Protein AF-A0AAW2CX59-F1 (afdb_monomer)

Foldseek 3Di:
DDDDDDPPDDPVVVVVVVVVVLLQVQKAKQDEQQPPAQQAPGQHFPDRPDSGAPFDDDPPRRRPTPNVQADPPVRAGPLVVLPVRGDPVRSVRNNPRDYDPDRDDMDIFRSQDPVSDDDPVSSVVVVVVVVVVVDPDCPPPVVVVVQLCCLVVDPDDPVSSVVSVCLVVQNDPQLVVCVVVVNDVDQADPVPSPDGGGSCVVVVVVVVVVVVPPD

Secondary structure (DSSP, 8-state):
---PPPTT--HHHHHHHHHHHHHHHH-EEEPSS-TT-BTTTS--SS-SS--S--SPPPTT-TT-BGGGGB-TTT-SB-HHHHHHHS-HHHHHHHHTSPPPSS-PPPEEE-TTSTT----HHHHHHHHHHHHHHH--S---HHHHHHHHHHHHHSSS-HHHHHHHHHHHTT-S--HHHHHHTTS-S--B-TTTSSSB--HHHHTTHHHHHHTSS--

pLDDT: mean 84.29, std 12.43, range [36.97, 96.19]

InterPro domains:
  IPR026960 Reverse transcriptase zinc-binding domain [PF13966] (118-203)

Organism: NCBI:txid425828

Solvent-accessible surface area (backbone atoms only — not comparable to full-atom values): 12915 Å² total; per-residue (Å²): 142,86,79,81,91,57,95,83,53,52,74,66,53,53,50,51,52,51,52,49,54,51,45,67,72,59,41,31,41,44,71,36,50,20,76,89,39,41,52,62,84,35,37,50,49,93,45,90,90,57,25,41,57,79,53,76,82,57,90,89,52,85,82,39,31,43,29,79,49,37,39,86,87,79,62,40,72,39,61,69,60,40,58,72,62,32,49,73,73,55,29,52,46,57,71,67,56,76,63,54,97,55,92,37,78,60,41,80,26,25,80,88,38,96,84,31,58,84,47,71,71,55,53,51,53,51,52,53,51,55,51,54,75,70,43,91,64,87,74,55,67,65,60,55,52,50,52,52,49,54,46,71,68,45,99,62,60,69,70,55,38,52,48,52,52,29,48,78,65,65,66,52,93,29,42,39,52,33,28,77,69,69,76,39,90,67,26,60,24,88,87,73,71,77,49,64,20,38,66,50,51,74,69,48,48,56,62,56,60,69,62,67,79,74,128

Sequence (215 aa):
MEVAQSSRGSYAWQSLLKGRDVLKRGTRWRIGCGENVSVWNDAWLPSQDKPTVQSPMVKGFQEAKVSDLINPDSHKWESDLIKGLFTPQEAELILSIPLSQWRTKDKLIWPFVSSGNYIVKSGYNFLIKENSAQATSSTNPGINQAIWRNIWDATVPNKVRNFLWRVCKNAIPTKSNLVQRKILIEGTCDHCQASPETALHALGVSKIISGVGGR

Structure (mmCIF, N/CA/C/O backbone):
data_AF-A0AAW2CX59-F1
#
_entry.id   AF-A0AAW2CX59-F1
#
loop_
_atom_site.group_PDB
_atom_site.id
_atom_site.type_symbol
_atom_site.label_atom_id
_atom_site.label_alt_id
_atom_site.label_comp_id
_atom_site.label_asym_id
_atom_site.label_entity_id
_atom_site.label_seq_id
_atom_site.pdbx_PDB_ins_code
_atom_site.Cartn_x
_atom_site.Cartn_y
_atom_site.Cartn_z
_atom_site.occupancy
_atom_site.B_iso_or_equiv
_atom_site.auth_seq_id
_atom_site.auth_comp_id
_atom_site.auth_asym_id
_atom_site.auth_atom_id
_atom_site.pdbx_PDB_model_num
ATOM 1 N N . MET A 1 1 ? 3.805 -14.857 7.216 1.00 48.47 1 MET A N 1
ATOM 2 C CA . MET A 1 1 ? 4.432 -15.064 5.884 1.00 48.47 1 MET A CA 1
ATOM 3 C C . MET A 1 1 ? 5.885 -14.609 5.948 1.00 48.47 1 MET A C 1
ATOM 5 O O . MET A 1 1 ? 6.192 -13.460 5.621 1.00 48.47 1 MET A O 1
ATOM 9 N N . GLU A 1 2 ? 6.775 -15.494 6.383 1.00 47.72 2 GLU A N 1
ATOM 10 C CA . GLU A 1 2 ? 8.205 -15.206 6.488 1.00 47.72 2 GLU A CA 1
ATOM 11 C C . GLU A 1 2 ? 8.972 -16.352 5.842 1.00 47.72 2 GLU A C 1
ATOM 13 O O . GLU A 1 2 ? 9.027 -17.457 6.361 1.00 47.72 2 GLU A O 1
ATOM 18 N N . VAL A 1 3 ? 9.491 -16.098 4.642 1.00 56.31 3 VAL A N 1
ATOM 19 C CA . VAL A 1 3 ? 10.472 -16.973 4.000 1.00 56.31 3 VAL A CA 1
ATOM 20 C C . VAL A 1 3 ? 11.664 -16.093 3.665 1.00 56.31 3 VAL A C 1
ATOM 22 O O . VAL A 1 3 ? 11.491 -15.039 3.034 1.00 56.31 3 VAL A O 1
ATOM 25 N N . ALA A 1 4 ? 12.835 -16.509 4.146 1.00 61.31 4 ALA A N 1
ATOM 26 C CA . ALA A 1 4 ? 14.089 -15.786 4.009 1.00 61.31 4 ALA A CA 1
ATOM 27 C C . ALA A 1 4 ? 14.503 -15.657 2.534 1.00 61.31 4 ALA A C 1
ATOM 29 O O . ALA A 1 4 ? 14.269 -16.551 1.716 1.00 61.31 4 ALA A O 1
ATOM 30 N N . GLN A 1 5 ? 15.115 -14.523 2.187 1.00 60.50 5 GLN A N 1
ATOM 31 C CA . GLN A 1 5 ? 15.696 -14.321 0.863 1.00 60.50 5 GLN A CA 1
ATOM 32 C C . GLN A 1 5 ? 16.881 -15.280 0.679 1.00 60.50 5 GLN A C 1
ATOM 34 O O . GLN A 1 5 ? 17.832 -15.265 1.453 1.00 60.50 5 GLN A O 1
ATOM 39 N N . SER A 1 6 ? 16.826 -16.111 -0.361 1.00 61.31 6 SER A N 1
ATOM 40 C CA . SER A 1 6 ? 17.941 -16.955 -0.797 1.00 61.31 6 SER A CA 1
ATOM 41 C C . SER A 1 6 ? 18.601 -16.305 -2.010 1.00 61.31 6 SER A C 1
ATOM 43 O O . SER A 1 6 ? 17.955 -16.135 -3.047 1.00 61.31 6 SER A O 1
ATOM 45 N N . SER A 1 7 ? 19.890 -15.967 -1.905 1.00 63.47 7 SER A N 1
ATOM 46 C CA . SER A 1 7 ? 20.678 -15.408 -3.017 1.00 63.47 7 SER A CA 1
ATOM 47 C C . SER A 1 7 ? 20.862 -16.391 -4.183 1.00 63.47 7 SER A C 1
ATOM 49 O O . SER A 1 7 ? 21.189 -15.979 -5.291 1.00 63.47 7 SER A O 1
ATOM 51 N N . ARG A 1 8 ? 20.596 -17.685 -3.951 1.00 74.25 8 ARG A N 1
ATOM 52 C CA . ARG A 1 8 ? 20.641 -18.774 -4.942 1.00 74.25 8 ARG A CA 1
ATOM 53 C C . ARG A 1 8 ? 19.258 -19.174 -5.477 1.00 74.25 8 ARG A C 1
ATOM 55 O O . ARG A 1 8 ? 19.138 -20.184 -6.164 1.00 74.25 8 ARG A O 1
ATOM 62 N N . GLY A 1 9 ? 18.203 -18.425 -5.151 1.00 75.88 9 GLY A N 1
ATOM 63 C CA . GLY A 1 9 ? 16.851 -18.703 -5.643 1.00 75.88 9 GLY A CA 1
ATOM 64 C C . GLY A 1 9 ? 16.708 -18.460 -7.149 1.00 75.88 9 GLY A C 1
ATOM 65 O O . GLY A 1 9 ? 17.353 -17.570 -7.701 1.00 75.88 9 GLY A O 1
ATOM 66 N N . SER A 1 10 ? 15.827 -19.222 -7.807 1.00 85.31 10 SER A N 1
ATOM 67 C CA . SER A 1 10 ? 15.513 -19.049 -9.233 1.00 85.31 10 SER A CA 1
ATOM 68 C C . SER A 1 10 ? 14.941 -17.654 -9.537 1.00 85.31 10 SER A C 1
ATOM 70 O O . SER A 1 10 ? 14.359 -17.006 -8.664 1.00 85.31 10 SER A O 1
ATOM 72 N N . TYR A 1 11 ? 15.035 -17.197 -10.792 1.00 83.25 11 TYR A N 1
ATOM 73 C CA . TYR A 1 11 ? 14.445 -15.917 -11.224 1.00 83.25 11 TYR A CA 1
ATOM 74 C C . TYR A 1 11 ? 12.949 -15.804 -10.896 1.00 83.25 11 TYR A C 1
ATOM 76 O O . TYR A 1 11 ? 12.480 -14.747 -10.467 1.00 83.25 11 TYR A O 1
ATOM 84 N N . ALA A 1 12 ? 12.197 -16.896 -11.064 1.00 83.81 12 ALA A N 1
ATOM 85 C CA . ALA A 1 12 ? 10.788 -16.956 -10.688 1.00 83.81 12 ALA A CA 1
ATOM 86 C C . ALA A 1 12 ? 10.597 -16.738 -9.177 1.00 83.81 12 ALA A C 1
ATOM 88 O O . ALA A 1 12 ? 9.763 -15.928 -8.775 1.00 83.81 12 ALA A O 1
ATOM 89 N N . TRP A 1 13 ? 11.417 -17.384 -8.341 1.00 82.06 13 TRP A N 1
ATOM 90 C CA . TRP A 1 13 ? 11.358 -17.228 -6.887 1.00 82.06 13 TRP A CA 1
ATOM 91 C C . TRP A 1 13 ? 11.686 -15.802 -6.439 1.00 82.06 13 TRP A C 1
ATOM 93 O O . TRP A 1 13 ? 10.949 -15.207 -5.655 1.00 82.06 13 TRP A O 1
ATOM 103 N N . GLN A 1 14 ? 12.743 -15.209 -6.994 1.00 83.31 14 GLN A N 1
ATOM 104 C CA . GLN A 1 14 ? 13.094 -13.814 -6.719 1.00 83.31 14 GLN A CA 1
ATOM 105 C C . GLN A 1 14 ? 11.972 -12.851 -7.133 1.00 83.31 14 GLN A C 1
ATOM 107 O O . GLN A 1 14 ? 11.703 -11.876 -6.432 1.00 83.31 14 GLN A O 1
ATOM 112 N N . SER A 1 15 ? 11.290 -13.130 -8.247 1.00 83.56 15 SER A N 1
ATOM 113 C CA . SER A 1 15 ? 10.164 -12.319 -8.725 1.00 83.56 15 SER A CA 1
ATOM 114 C C . SER A 1 15 ? 8.942 -12.435 -7.810 1.00 83.56 15 SER A C 1
ATOM 116 O O . SER A 1 15 ? 8.308 -11.424 -7.509 1.00 83.56 15 SER A O 1
ATOM 118 N N . LEU A 1 16 ? 8.646 -13.636 -7.304 1.00 86.44 16 LEU A N 1
ATOM 119 C CA . LEU A 1 16 ? 7.587 -13.856 -6.314 1.00 86.44 16 LEU A CA 1
ATOM 120 C C . LEU A 1 16 ? 7.884 -13.145 -4.991 1.00 86.44 16 LEU A C 1
ATOM 122 O O . LEU A 1 16 ? 6.989 -12.517 -4.429 1.00 86.44 16 LEU A O 1
ATOM 126 N N . LEU A 1 17 ? 9.133 -13.185 -4.516 1.00 86.81 17 LEU A N 1
ATOM 127 C CA . LEU A 1 17 ? 9.541 -12.461 -3.308 1.00 86.81 17 LEU A CA 1
ATOM 128 C C . LEU A 1 17 ? 9.365 -10.948 -3.475 1.00 86.81 17 LEU A C 1
ATOM 130 O O . LEU A 1 17 ? 8.769 -10.312 -2.609 1.00 86.81 17 LEU A O 1
ATOM 134 N N . LYS A 1 18 ? 9.776 -10.390 -4.621 1.00 85.38 18 LYS A N 1
ATOM 135 C CA . LYS A 1 18 ? 9.518 -8.978 -4.943 1.00 85.38 18 LYS A CA 1
ATOM 136 C C . LYS A 1 18 ? 8.020 -8.675 -4.931 1.00 85.38 18 LYS A C 1
ATOM 138 O O . LYS A 1 18 ? 7.603 -7.725 -4.281 1.00 85.38 18 LYS A O 1
ATOM 143 N N . GLY A 1 19 ? 7.203 -9.499 -5.590 1.00 87.50 19 GLY A N 1
ATOM 144 C CA . GLY A 1 19 ? 5.745 -9.340 -5.605 1.00 87.50 19 GLY A CA 1
ATOM 145 C C . GLY A 1 19 ? 5.117 -9.380 -4.207 1.00 87.50 19 GLY A C 1
ATOM 146 O O . GLY A 1 19 ? 4.274 -8.545 -3.886 1.00 87.50 19 GLY A O 1
ATOM 147 N N . ARG A 1 20 ? 5.571 -10.291 -3.340 1.00 88.62 20 ARG A N 1
ATOM 148 C CA . ARG A 1 20 ? 5.151 -10.369 -1.932 1.00 88.62 20 ARG A CA 1
ATOM 149 C C . ARG A 1 20 ? 5.443 -9.073 -1.183 1.00 88.62 20 ARG A C 1
ATOM 151 O O . ARG A 1 20 ? 4.594 -8.613 -0.428 1.00 88.62 20 ARG A O 1
ATOM 158 N N . ASP A 1 21 ? 6.619 -8.492 -1.375 1.00 88.94 21 ASP A N 1
ATOM 159 C CA . ASP A 1 21 ? 7.008 -7.269 -0.671 1.00 88.94 21 ASP A CA 1
ATOM 160 C C . ASP A 1 21 ? 6.182 -6.059 -1.158 1.00 88.94 21 ASP A C 1
ATOM 162 O O . ASP A 1 21 ? 5.841 -5.176 -0.371 1.00 88.94 21 ASP A O 1
ATOM 166 N N . VAL A 1 22 ? 5.756 -6.051 -2.428 1.00 89.56 22 VAL A N 1
ATOM 167 C CA . VAL A 1 22 ? 4.759 -5.087 -2.936 1.00 89.56 22 VAL A CA 1
ATOM 168 C C . VAL A 1 22 ? 3.408 -5.274 -2.254 1.00 89.56 22 VAL A C 1
ATOM 170 O O . VAL A 1 22 ? 2.802 -4.292 -1.832 1.00 89.56 22 VAL A O 1
ATOM 173 N N . LEU A 1 23 ? 2.947 -6.520 -2.115 1.00 90.56 23 LEU A N 1
ATOM 174 C CA . LEU A 1 23 ? 1.697 -6.814 -1.419 1.00 90.56 23 LEU A CA 1
ATOM 175 C C . LEU A 1 23 ? 1.765 -6.352 0.035 1.00 90.56 23 LEU A C 1
ATOM 177 O O . LEU A 1 23 ? 0.913 -5.575 0.435 1.00 90.56 23 LEU A O 1
ATOM 181 N N . LYS A 1 24 ? 2.808 -6.727 0.785 1.00 88.50 24 LYS A N 1
ATOM 182 C CA . LYS A 1 24 ? 2.975 -6.325 2.193 1.00 88.50 24 LYS A CA 1
ATOM 183 C C . LYS A 1 24 ? 2.893 -4.809 2.393 1.00 88.50 24 LYS A C 1
ATOM 185 O O . LYS A 1 24 ? 2.279 -4.369 3.355 1.00 88.50 24 LYS A O 1
ATOM 190 N N . ARG A 1 25 ? 3.489 -4.023 1.490 1.00 88.62 25 ARG A N 1
ATOM 191 C CA . ARG A 1 25 ? 3.479 -2.553 1.569 1.00 88.62 25 ARG A CA 1
ATOM 192 C C . ARG A 1 25 ? 2.153 -1.923 1.140 1.00 88.62 25 ARG A C 1
ATOM 194 O O . ARG A 1 25 ? 1.805 -0.865 1.644 1.00 88.62 25 ARG A O 1
ATOM 201 N N . GLY A 1 26 ? 1.440 -2.536 0.194 1.00 89.81 26 GLY A N 1
ATOM 202 C CA . GLY A 1 26 ? 0.208 -1.971 -0.363 1.00 89.81 26 GLY A CA 1
ATOM 203 C C . GLY A 1 26 ? -1.090 -2.525 0.232 1.00 89.81 26 GLY A C 1
ATOM 204 O O . GLY A 1 26 ? -2.151 -1.947 0.002 1.00 89.81 26 GLY A O 1
ATOM 205 N N . THR A 1 27 ? -1.054 -3.644 0.960 1.00 92.50 27 THR A N 1
ATOM 206 C CA . THR A 1 27 ? -2.244 -4.216 1.601 1.00 92.50 27 THR A CA 1
ATOM 207 C C . THR A 1 27 ? -2.598 -3.496 2.891 1.00 92.50 27 THR A C 1
ATOM 209 O O . THR A 1 27 ? -1.727 -3.041 3.626 1.00 92.50 27 THR A O 1
ATOM 212 N N . ARG A 1 28 ? -3.893 -3.477 3.193 1.00 93.75 28 ARG A N 1
ATOM 213 C CA . ARG A 1 28 ? -4.456 -2.946 4.431 1.00 93.75 28 ARG A CA 1
ATOM 214 C C . ARG A 1 28 ? -5.334 -4.003 5.090 1.00 93.75 28 ARG A C 1
ATOM 216 O O . ARG A 1 28 ? -6.009 -4.759 4.395 1.00 93.75 28 ARG A O 1
ATOM 223 N N . TRP A 1 29 ? -5.377 -4.043 6.410 1.00 94.06 29 TRP A N 1
ATOM 224 C CA . TRP A 1 29 ? -6.330 -4.845 7.159 1.00 94.06 29 TRP A CA 1
ATOM 225 C C . TRP A 1 29 ? -7.730 -4.238 7.106 1.00 94.06 29 TRP A C 1
ATOM 227 O O . TRP A 1 29 ? -7.941 -3.045 7.318 1.00 94.06 29 TRP A O 1
ATOM 237 N N . ARG A 1 30 ? -8.708 -5.091 6.826 1.00 92.50 30 ARG A N 1
ATOM 238 C CA . ARG A 1 30 ? -10.120 -4.849 7.082 1.00 92.50 30 ARG A CA 1
ATOM 239 C C . ARG A 1 30 ? -10.455 -5.495 8.418 1.00 92.50 30 ARG A C 1
ATOM 241 O O . ARG A 1 30 ? -10.366 -6.719 8.540 1.00 92.50 30 ARG A O 1
ATOM 248 N N . ILE A 1 31 ? -10.841 -4.658 9.374 1.00 92.88 31 ILE A N 1
ATOM 249 C CA . ILE A 1 31 ? -11.160 -5.083 10.734 1.00 92.88 31 ILE A CA 1
ATOM 250 C C . ILE A 1 31 ? -12.444 -5.912 10.736 1.00 92.88 31 ILE A C 1
ATOM 252 O O . ILE A 1 31 ? -13.466 -5.507 10.177 1.00 92.88 31 ILE A O 1
ATOM 256 N N . GLY A 1 32 ? -12.345 -7.097 11.328 1.00 88.81 32 GLY A N 1
ATOM 257 C CA . GLY A 1 32 ? -13.457 -7.951 11.705 1.00 88.81 32 GLY A CA 1
ATOM 258 C C . GLY A 1 32 ? -13.546 -8.005 13.228 1.00 88.81 32 GLY A C 1
ATOM 259 O O . GLY A 1 32 ? -14.216 -7.167 13.820 1.00 88.81 32 GLY A O 1
ATOM 260 N N . CYS A 1 33 ? -12.862 -8.972 13.846 1.00 87.19 33 CYS A N 1
ATOM 261 C CA . CYS A 1 33 ? -12.765 -9.117 15.301 1.00 87.19 33 CYS A CA 1
ATOM 262 C C . CYS A 1 33 ? -11.591 -8.344 15.920 1.00 87.19 33 CYS A C 1
ATOM 264 O O . CYS A 1 33 ? -11.590 -8.125 17.125 1.00 87.19 33 CYS A O 1
ATOM 266 N N . GLY A 1 34 ? -10.595 -7.944 15.124 1.00 89.56 34 GLY A N 1
ATOM 267 C CA . GLY A 1 34 ? -9.449 -7.148 15.566 1.00 89.56 34 GLY A CA 1
ATOM 268 C C . GLY A 1 34 ? -8.377 -7.913 16.350 1.00 89.56 34 GLY A C 1
ATOM 269 O O . GLY A 1 34 ? -7.351 -7.325 16.679 1.00 89.56 34 GLY A O 1
ATOM 270 N N . GLU A 1 35 ? -8.570 -9.206 16.621 1.00 90.38 35 GLU A N 1
ATOM 271 C CA . GLU A 1 35 ? -7.672 -10.031 17.449 1.00 90.38 35 GLU A CA 1
ATOM 272 C C . GLU A 1 35 ? -6.286 -10.229 16.804 1.00 90.38 35 GLU A C 1
ATOM 274 O O . GLU A 1 35 ? -5.279 -10.389 17.496 1.00 90.38 35 GLU A O 1
ATOM 279 N N . ASN A 1 36 ? -6.207 -10.205 15.467 1.00 90.00 36 ASN A N 1
ATOM 280 C CA . ASN A 1 36 ? -4.955 -10.450 14.741 1.00 90.00 36 ASN A CA 1
ATOM 281 C C . ASN A 1 36 ? -4.245 -9.172 14.286 1.00 90.00 36 ASN A C 1
ATOM 283 O O . ASN A 1 36 ? -3.170 -9.264 13.697 1.00 90.00 36 ASN A O 1
ATOM 287 N N . VAL A 1 37 ? -4.815 -7.998 14.556 1.00 93.88 37 VAL A N 1
ATOM 288 C CA . VAL A 1 37 ? -4.314 -6.718 14.043 1.00 93.88 37 VAL A CA 1
ATOM 289 C C . VAL A 1 37 ? -3.723 -5.915 15.192 1.00 93.88 37 VAL A C 1
ATOM 291 O O . VAL A 1 37 ? -4.406 -5.640 16.176 1.00 93.88 37 VAL A O 1
ATOM 294 N N . SER A 1 38 ? -2.447 -5.549 15.089 1.00 94.25 38 SER A N 1
ATOM 295 C CA . SER A 1 38 ? -1.800 -4.643 16.039 1.00 94.25 38 SER A CA 1
ATOM 296 C C . SER A 1 38 ? -2.265 -3.208 15.809 1.00 94.25 38 SER A C 1
ATOM 298 O O . SER A 1 38 ? -2.280 -2.731 14.676 1.00 94.25 38 SER A O 1
ATOM 300 N N . VAL A 1 39 ? -2.587 -2.492 16.886 1.00 94.00 39 VAL A N 1
ATOM 301 C CA . VAL A 1 39 ? -3.085 -1.111 16.789 1.00 94.00 39 VAL A CA 1
ATOM 302 C C . VAL A 1 39 ? -2.072 -0.182 16.108 1.00 94.00 39 VAL A C 1
ATOM 304 O O . VAL A 1 39 ? -2.456 0.587 15.230 1.00 94.00 39 VAL A O 1
ATOM 307 N N . TRP A 1 40 ? -0.786 -0.272 16.461 1.00 92.38 40 TRP A N 1
ATOM 308 C CA . TRP A 1 40 ? 0.251 0.647 15.965 1.00 92.38 40 TRP A CA 1
ATOM 309 C C . TRP A 1 40 ? 1.099 0.098 14.817 1.00 92.38 40 TRP A C 1
ATOM 311 O O . TRP A 1 40 ? 1.598 0.874 14.007 1.00 92.38 40 TRP A O 1
ATOM 321 N N . ASN A 1 41 ? 1.289 -1.221 14.739 1.00 91.06 41 ASN A N 1
ATOM 322 C CA . ASN A 1 41 ? 2.246 -1.805 13.793 1.00 91.06 41 ASN A CA 1
ATOM 323 C C . ASN A 1 41 ? 1.617 -2.188 12.448 1.00 91.06 41 ASN A C 1
ATOM 325 O O . ASN A 1 41 ? 2.325 -2.302 11.448 1.00 91.06 41 ASN A O 1
ATOM 329 N N . ASP A 1 42 ? 0.301 -2.396 12.416 1.00 93.31 42 ASP A N 1
ATOM 330 C CA . ASP A 1 42 ? -0.407 -2.834 11.222 1.00 93.31 42 ASP A CA 1
ATOM 331 C C . ASP A 1 42 ? -1.119 -1.675 10.514 1.00 93.31 42 ASP A C 1
ATOM 333 O O . ASP A 1 42 ? -1.582 -0.708 11.117 1.00 93.31 42 ASP A O 1
ATOM 337 N N . ALA A 1 43 ? -1.233 -1.786 9.193 1.00 93.38 43 ALA A N 1
ATOM 338 C CA . ALA A 1 43 ? -1.968 -0.839 8.366 1.00 93.38 43 ALA A CA 1
ATOM 339 C C . ALA A 1 43 ? -3.459 -1.204 8.364 1.00 93.38 43 ALA A C 1
ATOM 341 O O . ALA A 1 43 ? -3.844 -2.140 7.666 1.00 93.38 43 ALA A O 1
ATOM 342 N N . TRP A 1 44 ? -4.304 -0.496 9.113 1.00 94.12 44 TRP A N 1
ATOM 343 C CA . TRP A 1 44 ? -5.746 -0.782 9.216 1.00 94.12 44 TRP A CA 1
ATOM 344 C C . TRP A 1 44 ? -6.661 0.451 9.163 1.00 94.12 44 TRP A C 1
ATOM 346 O O . TRP A 1 44 ? -7.872 0.301 8.990 1.00 94.12 44 TRP A O 1
ATOM 356 N N . LEU A 1 45 ? -6.109 1.668 9.222 1.00 94.00 45 LEU A N 1
ATOM 357 C CA . LEU A 1 45 ? -6.893 2.901 9.140 1.00 94.00 45 LEU A CA 1
ATOM 358 C C . LEU A 1 45 ? -7.427 3.144 7.718 1.00 94.00 45 LEU A C 1
ATOM 360 O O . LEU A 1 45 ? -6.715 2.900 6.736 1.00 94.00 45 LEU A O 1
ATOM 364 N N . PRO A 1 46 ? -8.648 3.692 7.559 1.00 89.56 46 PRO A N 1
ATOM 365 C CA . PRO A 1 46 ? -9.288 3.917 6.265 1.00 89.56 46 PRO A CA 1
ATOM 366 C C . PRO A 1 46 ? -8.686 5.089 5.455 1.00 89.56 46 PRO A C 1
ATOM 368 O O . PRO A 1 46 ? -9.401 5.784 4.745 1.00 89.56 46 PRO A O 1
ATOM 371 N N . SER A 1 47 ? -7.366 5.282 5.493 1.00 87.19 47 SER A N 1
ATOM 372 C CA . SER A 1 47 ? -6.626 6.311 4.752 1.00 87.19 47 SER A CA 1
ATOM 373 C C . SER A 1 47 ? -5.759 5.696 3.646 1.00 87.19 47 SER A C 1
ATOM 375 O O . SER A 1 47 ? -5.308 4.555 3.768 1.00 87.19 47 SER A O 1
ATOM 377 N N . GLN A 1 48 ? -5.559 6.433 2.545 1.00 78.62 48 GLN A N 1
ATOM 378 C CA . GLN A 1 48 ? -4.655 6.030 1.455 1.00 78.62 48 GLN A CA 1
ATOM 379 C C . GLN A 1 48 ? -3.201 6.422 1.735 1.00 78.62 48 GLN A C 1
ATOM 381 O O . GLN A 1 48 ? -2.301 5.658 1.399 1.00 78.62 48 GLN A O 1
ATOM 386 N N . ASP A 1 49 ? -2.982 7.575 2.366 1.00 80.62 49 ASP A N 1
ATOM 387 C CA . ASP A 1 49 ? -1.635 8.111 2.592 1.00 80.62 49 ASP A CA 1
ATOM 388 C C . ASP A 1 49 ? -1.030 7.610 3.907 1.00 80.62 49 ASP A C 1
ATOM 390 O O . ASP A 1 49 ? 0.175 7.387 4.001 1.00 80.62 49 ASP A O 1
ATOM 394 N N . LYS A 1 50 ? -1.872 7.433 4.934 1.00 86.31 50 LYS A N 1
ATOM 395 C CA . LYS A 1 50 ? -1.455 7.066 6.297 1.00 86.31 50 LYS A CA 1
ATOM 396 C C . LYS A 1 50 ? -2.323 5.929 6.840 1.00 86.31 50 LYS A C 1
ATOM 398 O O . LYS A 1 50 ? -3.208 6.169 7.657 1.00 86.31 50 LYS A O 1
ATOM 403 N N . PRO A 1 51 ? -2.133 4.691 6.356 1.00 89.06 51 PRO A N 1
ATOM 404 C CA . PRO A 1 51 ? -2.961 3.567 6.773 1.00 89.06 51 PRO A CA 1
ATOM 405 C C . PRO A 1 51 ? -2.569 3.004 8.154 1.00 89.06 51 PRO A C 1
ATOM 407 O O . PRO A 1 51 ? -3.297 2.169 8.685 1.00 89.06 51 PRO A O 1
ATOM 410 N N . THR A 1 52 ? -1.446 3.437 8.735 1.00 91.44 52 THR A N 1
ATOM 411 C CA . THR A 1 52 ? -0.984 3.078 10.086 1.00 91.44 52 THR A CA 1
ATOM 412 C C . THR A 1 52 ? -1.185 4.238 11.059 1.00 91.44 52 THR A C 1
ATOM 414 O O . THR A 1 52 ? -1.071 5.404 10.670 1.00 91.44 52 THR A O 1
ATOM 417 N N . VAL A 1 53 ? -1.441 3.915 12.328 1.00 92.88 53 VAL A N 1
ATOM 418 C CA . VAL A 1 53 ? -1.567 4.903 13.408 1.00 92.88 53 VAL A CA 1
ATOM 419 C C . VAL A 1 53 ? -0.247 5.659 13.589 1.00 92.88 53 VAL A C 1
ATOM 421 O O . VAL A 1 53 ? 0.815 5.051 13.712 1.00 92.88 53 VAL A O 1
ATOM 424 N N . GLN A 1 54 ? -0.324 6.987 13.614 1.00 91.38 54 GLN A N 1
ATOM 425 C CA . GLN A 1 54 ? 0.794 7.905 13.848 1.00 91.38 54 GLN A CA 1
ATOM 426 C C . GLN A 1 54 ? 0.791 8.483 15.268 1.00 91.38 54 GLN A C 1
ATOM 428 O O . GLN A 1 54 ? 1.797 9.054 15.692 1.00 91.38 54 GLN A O 1
ATOM 433 N N . SER A 1 55 ? -0.321 8.356 16.003 1.00 90.06 55 SER A N 1
ATOM 434 C CA . SER A 1 55 ? -0.386 8.749 17.413 1.00 90.06 55 SER A CA 1
ATOM 435 C C . SER A 1 55 ? 0.710 8.073 18.243 1.00 90.06 55 SER A C 1
ATOM 437 O O . SER A 1 55 ? 0.997 6.888 18.035 1.00 90.06 55 SER A O 1
ATOM 439 N N . PRO A 1 56 ? 1.313 8.795 19.206 1.00 87.88 56 PRO A N 1
ATOM 440 C CA . PRO A 1 56 ? 2.390 8.259 20.024 1.00 87.88 56 PRO A CA 1
ATOM 441 C C . PRO A 1 56 ? 1.916 7.029 20.795 1.00 87.88 56 PRO A C 1
ATOM 443 O O . PRO A 1 56 ? 0.873 7.040 21.446 1.00 87.88 56 PRO A O 1
ATOM 446 N N . MET A 1 57 ? 2.704 5.960 20.727 1.00 87.12 57 MET A N 1
ATOM 447 C CA . MET A 1 57 ? 2.407 4.733 21.452 1.00 87.12 57 MET A CA 1
ATOM 448 C C . MET A 1 57 ? 2.508 4.976 22.961 1.00 87.12 57 MET A C 1
ATOM 450 O O . MET A 1 57 ? 3.545 5.409 23.472 1.00 87.12 57 MET A O 1
ATOM 454 N N . VAL A 1 58 ? 1.433 4.664 23.682 1.00 85.44 58 VAL A N 1
ATOM 455 C CA . VAL A 1 58 ? 1.394 4.748 25.144 1.00 85.44 58 VAL A CA 1
ATOM 456 C C . VAL A 1 58 ? 2.189 3.584 25.743 1.00 85.44 58 VAL A C 1
ATOM 458 O O . VAL A 1 58 ? 2.106 2.443 25.280 1.00 85.44 58 VAL A O 1
ATOM 461 N N . LYS A 1 59 ? 2.981 3.850 26.789 1.00 82.56 59 LYS A N 1
ATOM 462 C CA . LYS A 1 59 ? 3.739 2.803 27.494 1.00 82.56 59 LYS A CA 1
ATOM 463 C C . LYS A 1 59 ? 2.777 1.735 28.031 1.00 82.56 59 LYS A C 1
ATOM 465 O O . LYS A 1 59 ? 1.808 2.072 28.700 1.00 82.56 59 LYS A O 1
ATOM 470 N N . GLY A 1 60 ? 3.061 0.465 27.742 1.00 80.50 60 GLY A N 1
ATOM 471 C CA . GLY A 1 60 ? 2.211 -0.676 28.112 1.00 80.50 60 GLY A CA 1
ATOM 472 C C . GLY A 1 60 ? 1.274 -1.176 27.004 1.00 80.50 60 GLY A C 1
ATOM 473 O O . GLY A 1 60 ? 0.756 -2.276 27.125 1.00 80.50 60 GLY A O 1
AT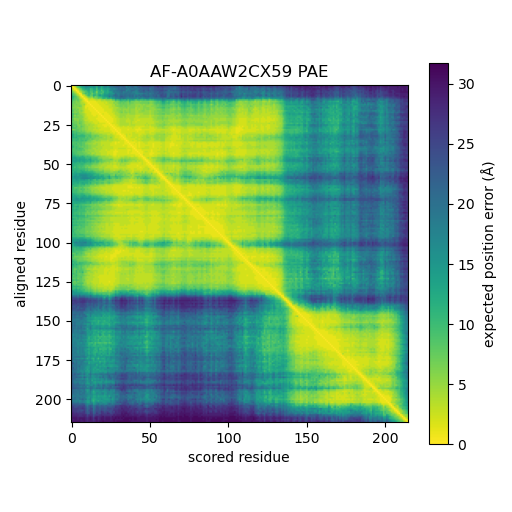OM 474 N N . PHE A 1 61 ? 1.120 -0.441 25.896 1.00 83.44 61 PHE A N 1
ATOM 475 C CA . PHE A 1 61 ? 0.237 -0.812 24.774 1.00 83.44 61 PHE A CA 1
ATOM 476 C C . PHE A 1 61 ? 0.987 -1.385 23.555 1.00 83.44 61 PHE A C 1
ATOM 478 O O . PHE A 1 61 ? 0.463 -1.410 22.445 1.00 83.44 61 PHE A O 1
ATOM 485 N N . GLN A 1 62 ? 2.222 -1.860 23.736 1.00 85.56 62 GLN A N 1
ATOM 486 C CA . GLN A 1 62 ? 3.065 -2.363 22.636 1.00 85.56 62 GLN A CA 1
ATOM 487 C C . GLN A 1 62 ? 2.449 -3.568 21.911 1.00 85.56 62 GLN A C 1
ATOM 489 O O . GLN A 1 62 ? 2.586 -3.701 20.696 1.00 85.56 62 GLN A O 1
ATOM 494 N N . GLU A 1 63 ? 1.746 -4.420 22.655 1.00 87.94 63 GLU A N 1
ATOM 495 C CA . GLU A 1 63 ? 1.100 -5.629 22.135 1.00 87.94 63 GLU A CA 1
ATOM 496 C C . GLU A 1 63 ? -0.405 -5.450 21.899 1.00 87.94 63 GLU A C 1
ATOM 498 O O . GLU A 1 63 ? -1.080 -6.406 21.518 1.00 87.94 63 GLU A O 1
ATOM 503 N N . ALA A 1 64 ? -0.919 -4.226 22.077 1.00 91.44 64 ALA A N 1
ATOM 504 C CA . ALA A 1 64 ? -2.340 -3.935 21.966 1.00 91.44 64 ALA A CA 1
ATOM 505 C C . ALA A 1 64 ? -2.887 -4.313 20.584 1.00 91.44 64 ALA A C 1
ATOM 507 O O . ALA A 1 64 ? -2.309 -3.994 19.526 1.00 91.44 64 ALA A O 1
ATOM 508 N N . LYS A 1 65 ? -4.030 -4.991 20.611 1.00 94.38 65 LYS A N 1
ATOM 509 C CA . LYS A 1 65 ? -4.781 -5.432 19.443 1.00 94.38 65 LYS A CA 1
ATOM 510 C C . LYS A 1 65 ? -5.957 -4.508 19.191 1.00 94.38 65 LYS A C 1
ATOM 512 O O . LYS A 1 65 ? -6.467 -3.853 20.093 1.00 94.38 65 LYS A O 1
ATOM 517 N N . VAL A 1 66 ? -6.412 -4.460 17.944 1.00 93.50 66 VAL A N 1
ATOM 518 C CA . VAL A 1 66 ? -7.594 -3.663 17.585 1.00 93.50 66 VAL A CA 1
ATOM 519 C C . VAL A 1 66 ? -8.837 -4.165 18.327 1.00 93.50 66 VAL A C 1
ATOM 521 O O . VAL A 1 66 ? -9.720 -3.368 18.628 1.00 93.50 66 VAL A O 1
ATOM 524 N N . SER A 1 67 ? -8.878 -5.450 18.698 1.00 92.81 67 SER A N 1
ATOM 525 C CA . SER A 1 67 ? -9.910 -6.008 19.581 1.00 92.81 67 SER A CA 1
ATOM 526 C C . SER A 1 67 ? -10.003 -5.299 20.934 1.00 92.81 67 SER A C 1
ATOM 528 O O . SER A 1 67 ? -11.098 -5.198 21.469 1.00 92.81 67 SER A O 1
ATOM 530 N N . ASP A 1 68 ? -8.898 -4.764 21.462 1.00 92.69 68 ASP A N 1
ATOM 531 C CA . ASP A 1 68 ? -8.864 -4.091 22.771 1.00 92.69 68 ASP A CA 1
ATOM 532 C C . ASP A 1 68 ? -9.531 -2.705 22.731 1.00 92.69 68 ASP A C 1
ATOM 534 O O . ASP A 1 68 ? -9.818 -2.109 23.765 1.00 92.69 68 ASP A O 1
ATOM 538 N N . LEU A 1 69 ? -9.790 -2.186 21.526 1.00 92.62 69 LEU A N 1
ATOM 539 C CA . LEU A 1 69 ? -10.534 -0.947 21.288 1.00 92.62 69 LEU A CA 1
ATOM 540 C C . LEU A 1 69 ? -12.039 -1.201 21.084 1.00 92.62 69 LEU A C 1
ATOM 542 O O . LEU A 1 69 ? -12.801 -0.255 20.865 1.00 92.62 69 LEU A O 1
ATOM 546 N N . ILE A 1 70 ? -12.466 -2.467 21.095 1.00 91.88 70 ILE A N 1
ATOM 547 C CA . ILE A 1 70 ? -13.843 -2.894 20.848 1.00 91.88 70 ILE A CA 1
ATOM 548 C C . ILE A 1 70 ? -14.419 -3.448 22.149 1.00 91.88 70 ILE A C 1
ATOM 550 O O . ILE A 1 70 ? -13.853 -4.341 22.773 1.00 91.88 70 ILE A O 1
ATOM 554 N N . ASN A 1 71 ? -15.593 -2.956 22.531 1.00 89.81 71 ASN A N 1
ATOM 555 C CA . ASN A 1 71 ? -16.319 -3.470 23.678 1.00 89.81 71 ASN A CA 1
ATOM 556 C C . ASN A 1 71 ? -16.773 -4.924 23.407 1.00 89.81 71 ASN A C 1
ATOM 558 O O . ASN A 1 71 ? -17.484 -5.153 22.418 1.00 89.81 71 ASN A O 1
ATOM 562 N N . PRO A 1 72 ? -16.422 -5.902 24.261 1.00 84.88 72 PRO A N 1
ATOM 563 C CA . PRO A 1 72 ? -16.714 -7.313 24.012 1.00 84.88 72 PRO A CA 1
ATOM 564 C C . PRO A 1 72 ? -18.212 -7.652 24.059 1.00 84.88 72 PRO A C 1
ATOM 566 O O . PRO A 1 72 ? -18.635 -8.571 23.356 1.00 84.88 72 PRO A O 1
ATOM 569 N N . ASP A 1 73 ? -19.006 -6.906 24.832 1.00 85.19 73 ASP A N 1
ATOM 570 C CA . ASP A 1 73 ? -20.433 -7.172 25.046 1.00 85.19 73 ASP A CA 1
ATOM 571 C C . ASP A 1 73 ? -21.310 -6.487 23.991 1.00 85.19 73 ASP A C 1
ATOM 573 O O . ASP A 1 73 ? -22.227 -7.085 23.430 1.00 85.19 73 ASP A O 1
ATOM 577 N N . SER A 1 74 ? -21.024 -5.217 23.698 1.00 85.38 74 SER A N 1
ATOM 578 C CA . SER A 1 74 ? -21.807 -4.409 22.755 1.00 85.38 74 SER A CA 1
ATOM 579 C C . SER A 1 74 ? -21.299 -4.477 21.315 1.00 85.38 74 SER A C 1
ATOM 581 O O . SER A 1 74 ? -22.007 -4.033 20.408 1.00 85.38 74 SER A O 1
ATOM 583 N N . HIS A 1 75 ? -20.096 -5.021 21.097 1.00 86.06 75 HIS A N 1
ATOM 584 C CA . HIS A 1 75 ? -19.427 -5.116 19.796 1.00 86.06 75 HIS A CA 1
ATOM 585 C C . HIS A 1 75 ? -19.351 -3.764 19.061 1.00 86.06 75 HIS A C 1
ATOM 587 O O . HIS A 1 75 ? -19.519 -3.658 17.840 1.00 86.06 75 HIS A O 1
ATOM 593 N N . LYS A 1 76 ? -19.129 -2.703 19.839 1.00 90.50 76 LYS A N 1
ATOM 594 C CA . LYS A 1 76 ? -18.973 -1.322 19.382 1.00 90.50 76 LYS A CA 1
ATOM 595 C C . LYS A 1 76 ? -17.607 -0.795 19.785 1.00 90.50 76 LYS A C 1
ATOM 597 O O . LYS A 1 76 ? -16.998 -1.275 20.734 1.00 90.50 76 LYS A O 1
ATOM 602 N N . TRP A 1 77 ? -17.150 0.217 19.062 1.00 94.31 77 TRP A N 1
ATOM 603 C CA . TRP A 1 77 ? -15.941 0.946 19.410 1.00 94.31 77 TRP A CA 1
ATOM 604 C C . TRP A 1 77 ? -16.064 1.623 20.778 1.00 94.31 77 TRP A C 1
ATOM 606 O O . TRP A 1 77 ? -17.043 2.333 21.036 1.00 94.31 77 TRP A O 1
ATOM 616 N N . GLU A 1 78 ? -15.036 1.465 21.609 1.00 94.38 78 GLU A N 1
ATOM 617 C CA . GLU A 1 78 ? -14.893 2.180 22.877 1.00 94.38 78 GLU A CA 1
ATOM 618 C C . GLU A 1 78 ? -14.529 3.642 22.611 1.00 94.38 78 GLU A C 1
ATOM 620 O O . GLU A 1 78 ? -13.364 4.027 22.505 1.00 94.38 78 GLU A O 1
ATOM 625 N N . SER A 1 79 ? -15.558 4.472 22.436 1.00 94.00 79 SER A N 1
ATOM 626 C CA . SER A 1 79 ? -15.403 5.831 21.910 1.00 94.00 79 SER A CA 1
ATOM 627 C C . SER A 1 79 ? -14.54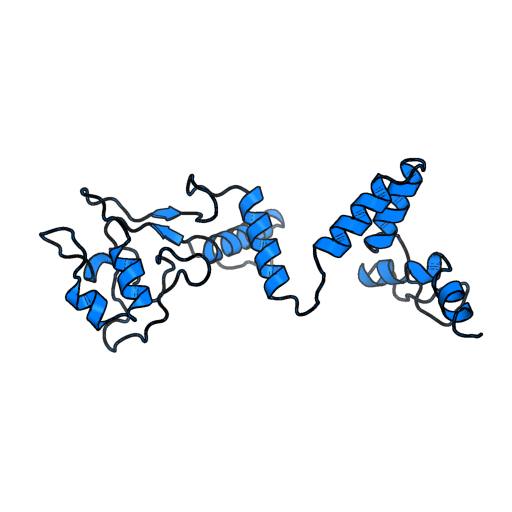6 6.728 22.802 1.00 94.00 79 SER A C 1
ATOM 629 O O . SER A 1 79 ? -13.738 7.499 22.283 1.00 94.00 79 SER A O 1
ATOM 631 N N . ASP A 1 80 ? -14.694 6.623 24.121 1.00 93.94 80 ASP A N 1
ATOM 632 C CA . ASP A 1 80 ? -13.938 7.442 25.072 1.00 93.94 80 ASP A CA 1
ATOM 633 C C . ASP A 1 80 ? -12.469 7.011 25.136 1.00 93.94 80 ASP A C 1
ATOM 635 O O . ASP A 1 80 ? -11.573 7.856 25.127 1.00 93.94 80 ASP A O 1
ATOM 639 N N . LEU A 1 81 ? -12.213 5.698 25.085 1.00 92.56 81 LEU A N 1
ATOM 640 C CA . LEU A 1 81 ? -10.863 5.140 25.000 1.00 92.56 81 LEU A CA 1
ATOM 641 C C . LEU A 1 81 ? -10.157 5.605 23.720 1.00 92.56 81 LEU A C 1
ATOM 643 O O . LEU A 1 81 ? -9.032 6.097 23.768 1.00 92.56 81 LEU A O 1
ATOM 647 N N . ILE A 1 82 ? -10.831 5.503 22.573 1.00 94.38 82 ILE A N 1
ATOM 648 C CA . ILE A 1 82 ? -10.282 5.893 21.267 1.00 94.38 82 ILE A CA 1
ATOM 649 C C . ILE A 1 82 ? -9.970 7.396 21.239 1.00 94.38 82 ILE A C 1
ATOM 651 O O . ILE A 1 82 ? -8.880 7.795 20.834 1.00 94.38 82 ILE A O 1
ATOM 655 N N . LYS A 1 83 ? -10.876 8.245 21.729 1.00 94.50 83 LYS A N 1
ATOM 656 C CA . LYS A 1 83 ? -10.632 9.696 21.806 1.00 94.50 83 LYS A CA 1
ATOM 657 C C . LYS A 1 83 ? -9.501 10.069 22.771 1.00 94.50 83 LYS A C 1
ATOM 659 O O . LYS A 1 83 ? -8.885 11.112 22.581 1.00 94.50 83 LYS A O 1
ATOM 664 N N . GLY A 1 84 ? -9.241 9.252 23.793 1.00 92.00 84 GLY A N 1
ATOM 665 C CA . GLY A 1 84 ? -8.138 9.457 24.734 1.00 92.00 84 GLY A CA 1
ATOM 666 C C . GLY A 1 84 ? -6.774 8.989 24.215 1.00 92.00 84 GLY A C 1
ATOM 667 O O . GLY A 1 84 ? -5.754 9.561 24.595 1.00 92.00 84 GLY A O 1
ATOM 668 N N . LEU A 1 85 ? -6.742 7.963 23.357 1.00 91.75 85 LEU A N 1
ATOM 669 C CA . LEU A 1 85 ? -5.502 7.351 22.862 1.00 91.75 85 LEU A CA 1
ATOM 670 C C . LEU A 1 85 ? -5.000 7.937 21.538 1.00 91.75 85 LEU A C 1
ATOM 672 O O . LEU A 1 85 ? -3.790 7.946 21.301 1.00 91.75 85 LEU A O 1
ATOM 676 N N . PHE A 1 86 ? -5.902 8.390 20.667 1.00 93.88 86 PHE A N 1
ATOM 677 C CA . PHE A 1 86 ? -5.558 8.814 19.310 1.00 93.88 86 PHE A CA 1
ATOM 678 C C . PHE A 1 86 ? -5.793 10.309 19.093 1.00 93.88 86 PHE A C 1
ATOM 680 O O . PHE A 1 86 ? -6.611 10.944 19.759 1.00 93.88 86 PHE A O 1
ATOM 687 N N . THR A 1 87 ? -5.102 10.884 18.107 1.00 93.88 87 THR A N 1
ATOM 688 C CA . THR A 1 87 ? -5.408 12.241 17.634 1.00 93.88 87 THR A CA 1
ATOM 689 C C . THR A 1 87 ? -6.869 12.341 17.173 1.00 93.88 87 THR A C 1
ATOM 691 O O . THR A 1 87 ? -7.411 11.356 16.667 1.00 93.88 87 THR A O 1
ATOM 694 N N . PRO A 1 88 ? -7.516 13.521 17.258 1.00 93.88 88 PRO A N 1
ATOM 695 C CA . PRO A 1 88 ? -8.920 13.670 16.866 1.00 93.88 88 PRO A CA 1
ATOM 696 C C . PRO A 1 88 ? -9.220 13.185 15.440 1.00 93.88 88 PRO A C 1
ATOM 698 O O . PRO A 1 88 ? -10.251 12.563 15.203 1.00 93.88 88 PRO A O 1
ATOM 701 N N . GLN A 1 89 ? -8.285 13.412 14.511 1.00 93.50 89 GLN A N 1
ATOM 702 C CA . GLN A 1 89 ? -8.386 12.974 13.116 1.00 93.50 89 GLN A CA 1
ATOM 703 C C . GLN A 1 89 ? -8.369 11.445 12.994 1.00 93.50 89 GLN A C 1
ATOM 705 O O . GLN A 1 89 ? -9.167 10.867 12.262 1.00 93.50 89 GLN A O 1
ATOM 710 N N . GLU A 1 90 ? -7.471 10.771 13.713 1.00 93.69 90 GLU A N 1
ATOM 711 C CA . GLU A 1 90 ? -7.401 9.308 13.704 1.00 93.69 90 GLU A CA 1
ATOM 712 C C . GLU A 1 90 ? -8.584 8.685 14.441 1.00 93.69 90 GLU A C 1
ATOM 714 O O . GLU A 1 90 ? -9.154 7.717 13.948 1.00 93.69 90 GLU A O 1
ATOM 719 N N . ALA A 1 91 ? -9.001 9.261 15.569 1.00 94.94 91 ALA A N 1
ATOM 720 C CA . ALA A 1 91 ? -10.170 8.810 16.313 1.00 94.94 91 ALA A CA 1
ATOM 721 C C . ALA A 1 91 ? -11.438 8.845 15.445 1.00 94.94 91 ALA A C 1
ATOM 723 O O . ALA A 1 91 ? -12.191 7.873 15.419 1.00 94.94 91 ALA A O 1
ATOM 724 N N . GLU A 1 92 ? -11.652 9.922 14.684 1.00 95.00 92 GLU A N 1
ATOM 725 C CA . GLU A 1 92 ? -12.769 10.024 13.739 1.00 95.00 92 GLU A CA 1
ATOM 726 C C . GLU A 1 92 ? -12.696 8.944 12.648 1.00 95.00 92 GLU A C 1
ATOM 728 O O . GLU A 1 92 ? -13.690 8.268 12.369 1.00 95.00 92 GLU A O 1
ATOM 733 N N . LEU A 1 93 ? -11.506 8.712 12.083 1.00 94.19 93 LEU A N 1
ATOM 734 C CA . LEU A 1 93 ? -11.298 7.656 11.092 1.00 94.19 93 LEU A CA 1
ATOM 735 C C . LEU A 1 93 ? -11.586 6.267 11.668 1.00 94.19 93 LEU A C 1
ATOM 737 O O . LEU A 1 93 ? -12.248 5.475 11.000 1.00 94.19 93 LEU A O 1
ATOM 741 N N . ILE A 1 94 ? -11.130 5.972 12.885 1.00 95.00 94 ILE A N 1
ATOM 742 C CA . ILE A 1 94 ? -11.372 4.690 13.560 1.00 95.00 94 ILE A CA 1
ATOM 743 C C . ILE A 1 94 ? -12.871 4.491 13.790 1.00 95.00 94 ILE A C 1
ATOM 745 O O . ILE A 1 94 ? -13.421 3.462 13.401 1.00 95.00 94 ILE A O 1
ATOM 749 N N . LEU A 1 95 ? -13.549 5.496 14.349 1.00 94.19 95 LEU A N 1
ATOM 750 C CA . LEU A 1 95 ? -14.985 5.440 14.636 1.00 94.19 95 LEU A CA 1
ATOM 751 C C . LEU A 1 95 ? -15.843 5.325 13.368 1.00 94.19 95 LEU A C 1
ATOM 753 O O . LEU A 1 95 ? -16.944 4.779 13.424 1.00 94.19 95 LEU A O 1
ATOM 757 N N . SER A 1 96 ? -15.341 5.788 12.219 1.00 93.94 96 SER A N 1
ATOM 758 C CA . SER A 1 96 ? -16.013 5.632 10.924 1.00 93.94 96 SER A CA 1
ATOM 759 C C . SER A 1 96 ? -15.978 4.198 10.374 1.00 93.94 96 SER A C 1
ATOM 761 O O . SER A 1 96 ? -16.728 3.880 9.448 1.00 93.94 96 SER A O 1
ATOM 763 N N . ILE A 1 97 ? -15.122 3.320 10.915 1.00 92.94 97 ILE A N 1
ATOM 764 C CA . ILE A 1 97 ? -15.008 1.932 10.458 1.00 92.94 97 ILE A CA 1
ATOM 765 C C . ILE A 1 97 ? -16.231 1.148 10.950 1.00 92.94 97 ILE A C 1
ATOM 767 O O . ILE A 1 97 ? -16.396 0.968 12.160 1.00 92.94 97 ILE A O 1
ATOM 771 N N . PRO A 1 98 ? -17.068 0.608 10.046 1.00 90.00 98 PRO A N 1
ATOM 772 C CA . PRO A 1 98 ? -18.196 -0.209 10.455 1.00 90.00 98 PRO A CA 1
ATOM 773 C C . PRO A 1 98 ? -17.705 -1.559 10.985 1.00 90.00 98 PRO A C 1
ATOM 775 O O . PRO A 1 98 ? -17.047 -2.318 10.267 1.00 90.00 98 PRO A O 1
ATOM 778 N N . LEU A 1 99 ? -18.069 -1.876 12.226 1.00 87.81 99 LEU A N 1
ATOM 779 C CA . LEU A 1 99 ? -17.886 -3.209 12.791 1.00 87.81 99 LEU A CA 1
ATOM 780 C C . LEU A 1 99 ? -18.992 -4.138 12.282 1.00 87.81 99 LEU A C 1
ATOM 782 O O . LEU A 1 99 ? -20.162 -3.764 12.200 1.00 87.81 99 LEU A O 1
ATOM 786 N N . SER A 1 100 ? -18.618 -5.360 11.910 1.00 81.00 100 SER A N 1
ATOM 787 C CA . SER A 1 100 ? -19.587 -6.393 11.534 1.00 81.00 100 SER A CA 1
ATOM 788 C C . SER A 1 100 ? -20.428 -6.782 12.750 1.00 81.00 100 SER A C 1
ATOM 790 O O . SER A 1 100 ? -19.881 -6.950 13.829 1.00 81.00 100 SER A O 1
ATOM 792 N N . GLN A 1 101 ? -21.736 -7.003 12.582 1.00 75.19 101 GLN A N 1
ATOM 793 C CA . GLN A 1 101 ? -22.580 -7.529 13.669 1.00 75.19 101 GLN A CA 1
ATOM 794 C C . GLN A 1 101 ? -22.168 -8.947 14.106 1.00 75.19 101 GLN A C 1
ATOM 796 O O . GLN A 1 101 ? -22.480 -9.390 15.205 1.00 75.19 101 GLN A O 1
ATOM 801 N N . TRP A 1 102 ? -21.487 -9.672 13.216 1.00 80.75 102 TRP A N 1
ATOM 802 C CA . TRP A 1 102 ? -20.956 -11.006 13.464 1.00 80.75 102 TRP A CA 1
ATOM 803 C C . TRP A 1 102 ? -19.449 -10.931 13.675 1.00 80.75 102 TRP A C 1
ATOM 805 O O . TRP A 1 102 ? -18.769 -10.215 12.932 1.00 80.75 102 TRP A O 1
ATOM 815 N N . ARG A 1 103 ? -18.914 -11.750 14.588 1.00 77.56 103 ARG A N 1
ATOM 816 C CA . ARG A 1 103 ? -17.467 -11.908 14.791 1.00 77.56 103 ARG A CA 1
ATOM 817 C C . ARG A 1 103 ? -16.828 -12.574 13.5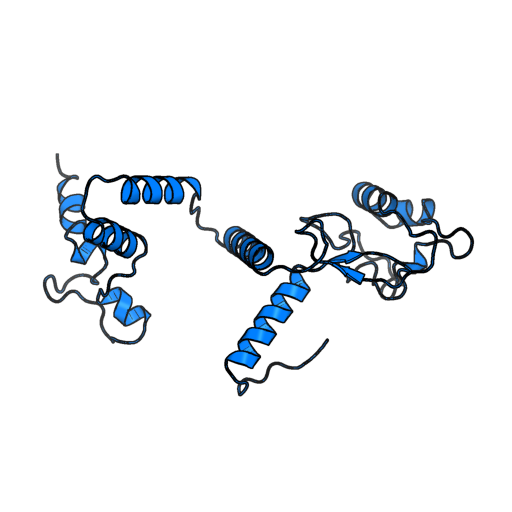66 1.00 77.56 103 ARG A C 1
ATOM 819 O O . ARG A 1 103 ? -16.660 -13.789 13.496 1.00 77.56 103 ARG A O 1
ATOM 826 N N . THR A 1 104 ? -16.510 -11.772 12.558 1.00 86.62 104 THR A N 1
ATOM 827 C CA . THR A 1 104 ? -15.811 -12.210 11.347 1.00 86.62 104 THR A CA 1
ATOM 828 C C . THR A 1 104 ? -14.309 -12.078 11.529 1.00 86.62 104 THR A C 1
ATOM 830 O O . THR A 1 104 ? -13.849 -11.133 12.155 1.00 86.62 104 THR A O 1
ATOM 833 N N . LYS A 1 105 ? -13.533 -12.979 10.926 1.00 90.81 105 LYS A N 1
ATOM 834 C CA . LYS A 1 105 ? -12.068 -12.878 10.935 1.00 90.81 105 LYS A CA 1
ATOM 835 C C . LYS A 1 105 ? -11.583 -11.646 10.171 1.00 90.81 105 LYS A C 1
ATOM 837 O O . LYS A 1 105 ? -12.151 -11.307 9.128 1.00 90.81 105 LYS A O 1
ATOM 842 N N . ASP A 1 106 ? -10.500 -11.053 10.662 1.00 92.38 106 ASP A N 1
ATOM 843 C CA . ASP A 1 106 ? -9.776 -9.975 9.986 1.00 92.38 106 ASP A CA 1
ATOM 844 C C . ASP A 1 106 ? -9.262 -10.440 8.618 1.00 92.38 106 ASP A C 1
ATOM 846 O O . ASP A 1 106 ? -8.891 -11.605 8.430 1.00 92.38 106 ASP A O 1
ATOM 850 N N . LYS A 1 107 ? -9.250 -9.533 7.637 1.00 92.06 107 LYS A N 1
ATOM 851 C CA . LYS A 1 107 ? -8.820 -9.849 6.265 1.00 92.06 107 LYS A CA 1
ATOM 852 C C . LYS A 1 107 ? -7.882 -8.788 5.725 1.00 92.06 107 LYS A C 1
ATOM 854 O O . LYS A 1 107 ? -8.169 -7.602 5.833 1.00 92.06 107 LYS A O 1
ATOM 859 N N . LEU A 1 108 ? -6.814 -9.211 5.057 1.00 92.38 108 LEU A N 1
ATOM 860 C CA . LEU A 1 108 ? -6.014 -8.311 4.230 1.00 92.38 108 LEU A CA 1
ATOM 861 C C . LEU A 1 108 ? -6.761 -8.003 2.933 1.00 92.38 108 LEU A C 1
ATOM 863 O O . LEU A 1 108 ? -7.244 -8.906 2.249 1.00 92.38 108 LEU A O 1
ATOM 867 N N . ILE A 1 109 ? -6.838 -6.721 2.602 1.00 93.69 109 ILE A N 1
ATOM 868 C CA . ILE A 1 109 ? -7.453 -6.198 1.388 1.00 93.69 109 ILE A CA 1
ATOM 869 C C . ILE A 1 109 ? -6.457 -5.335 0.619 1.00 93.69 109 ILE A C 1
ATOM 871 O O . ILE A 1 109 ? -5.535 -4.742 1.180 1.00 93.69 109 ILE A O 1
ATOM 875 N N . TRP A 1 110 ? -6.672 -5.238 -0.685 1.00 94.31 110 TRP A N 1
ATOM 876 C CA . TRP A 1 110 ? -5.990 -4.307 -1.565 1.00 94.31 110 TRP A CA 1
ATOM 877 C C . TRP A 1 110 ? -6.857 -3.045 -1.741 1.00 94.31 110 TRP A C 1
ATOM 879 O O . TRP A 1 110 ? -7.857 -3.093 -2.461 1.00 94.31 110 TRP A O 1
ATOM 889 N N . PRO A 1 111 ? -6.523 -1.913 -1.092 1.00 91.38 111 PRO A N 1
ATOM 890 C CA . PRO A 1 111 ? -7.424 -0.762 -0.961 1.00 91.38 111 PRO A CA 1
ATOM 891 C C . PRO A 1 111 ? -7.575 0.069 -2.246 1.00 91.38 111 PRO A C 1
ATOM 893 O O . PRO A 1 111 ? -8.376 0.998 -2.287 1.00 91.38 111 PRO A O 1
ATOM 896 N N . PHE A 1 112 ? -6.827 -0.252 -3.305 1.00 90.50 112 PHE A N 1
ATOM 897 C CA . PHE A 1 112 ? -6.838 0.490 -4.572 1.00 90.50 112 PHE A CA 1
ATOM 898 C C . PHE A 1 112 ? -7.912 0.009 -5.558 1.00 90.50 112 PHE A C 1
ATOM 900 O O . PHE A 1 112 ? -7.969 0.489 -6.692 1.00 90.50 112 PHE A O 1
ATOM 907 N N . VAL A 1 113 ? -8.734 -0.966 -5.159 1.00 92.19 113 VAL A N 1
ATOM 908 C CA . VAL A 1 113 ? -9.824 -1.526 -5.965 1.00 92.19 113 VAL A CA 1
ATOM 909 C C . VAL A 1 113 ? -11.030 -1.781 -5.066 1.00 92.19 113 VAL A C 1
ATOM 911 O O . VAL A 1 113 ? -10.883 -2.275 -3.952 1.00 92.19 113 VAL A O 1
ATOM 914 N N . SER A 1 114 ? -12.235 -1.491 -5.561 1.00 88.00 114 SER A N 1
ATOM 915 C CA . SER A 1 114 ? -13.492 -1.654 -4.814 1.00 88.00 114 SER A CA 1
ATOM 916 C C . SER A 1 114 ? -13.772 -3.092 -4.368 1.00 88.00 114 SER A C 1
ATOM 918 O O . SER A 1 114 ? -14.367 -3.304 -3.317 1.00 88.00 114 SER A O 1
ATOM 920 N N . SER A 1 115 ? -13.311 -4.087 -5.130 1.00 90.25 115 SER A N 1
ATOM 921 C CA . SER A 1 115 ? -13.432 -5.505 -4.772 1.00 90.25 115 SER A CA 1
ATOM 922 C C . SER A 1 115 ? -12.565 -5.903 -3.574 1.00 90.25 115 SER A C 1
ATOM 924 O O . SER A 1 115 ? -12.772 -6.973 -3.007 1.00 90.25 115 SER A O 1
ATOM 926 N N . GLY A 1 116 ? -11.567 -5.089 -3.212 1.00 89.44 116 GLY A N 1
ATOM 927 C CA . GLY A 1 116 ? -10.559 -5.416 -2.204 1.00 89.44 116 GLY A CA 1
ATOM 928 C C . GLY A 1 116 ? -9.574 -6.509 -2.634 1.00 89.44 116 GLY A C 1
ATOM 929 O O . GLY A 1 116 ? -8.650 -6.815 -1.885 1.00 89.44 116 GLY A O 1
ATOM 930 N N . ASN A 1 117 ? -9.733 -7.084 -3.828 1.00 92.44 117 ASN A N 1
ATOM 931 C CA . ASN A 1 117 ? -8.853 -8.121 -4.352 1.00 92.44 117 ASN A CA 1
ATOM 932 C C . ASN A 1 117 ? -7.708 -7.502 -5.154 1.00 92.44 117 ASN A C 1
ATOM 934 O O . ASN A 1 117 ? -7.891 -6.538 -5.902 1.00 92.44 117 ASN A O 1
ATOM 938 N N . TYR A 1 118 ? -6.521 -8.092 -5.031 1.00 91.19 118 TYR A N 1
ATOM 939 C CA . TYR A 1 118 ? -5.363 -7.648 -5.792 1.00 91.19 118 TYR A CA 1
ATOM 940 C C . TYR A 1 118 ? -5.554 -7.905 -7.290 1.00 91.19 118 TYR A C 1
ATOM 942 O O . TYR A 1 118 ? -5.877 -9.016 -7.709 1.00 91.19 118 TYR A O 1
ATOM 950 N N . ILE A 1 119 ? -5.271 -6.887 -8.102 1.00 91.81 119 ILE A N 1
ATOM 951 C CA . ILE A 1 119 ? -5.136 -7.020 -9.556 1.00 91.81 119 ILE A CA 1
ATOM 952 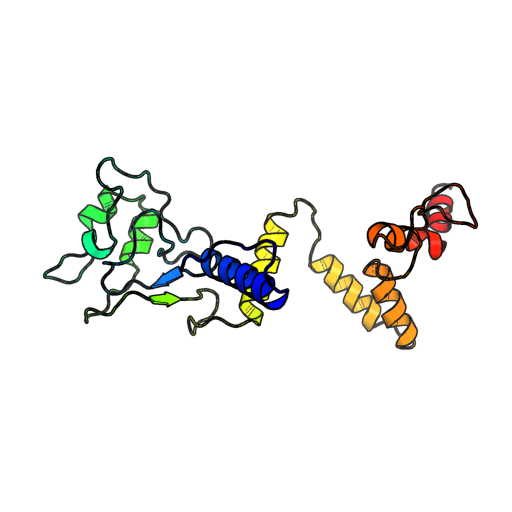C C . ILE A 1 119 ? -3.822 -6.392 -10.013 1.00 91.81 119 ILE A C 1
ATOM 954 O O . ILE A 1 119 ? -3.455 -5.296 -9.575 1.00 91.81 119 ILE A O 1
ATOM 958 N N . VAL A 1 120 ? -3.155 -7.049 -10.964 1.00 89.94 120 VAL A N 1
ATOM 959 C CA . VAL A 1 120 ? -1.820 -6.662 -11.457 1.00 89.94 120 VAL A CA 1
ATOM 960 C C . VAL A 1 120 ? -1.779 -5.205 -11.923 1.00 89.94 120 VAL A C 1
ATOM 962 O O . VAL A 1 120 ? -0.869 -4.467 -11.561 1.00 89.94 120 VAL A O 1
ATOM 965 N N . LYS A 1 121 ? -2.806 -4.749 -12.656 1.00 89.69 121 LYS A N 1
ATOM 966 C CA . LYS A 1 121 ? -2.912 -3.359 -13.136 1.00 89.69 121 LYS A CA 1
ATOM 967 C C . LYS A 1 121 ? -2.842 -2.337 -11.996 1.00 89.69 121 LYS A C 1
ATOM 969 O O . LYS A 1 121 ? -2.139 -1.337 -12.101 1.00 89.69 121 LYS A O 1
ATOM 974 N N . SER A 1 122 ? -3.562 -2.588 -10.905 1.00 91.62 122 SER A N 1
ATOM 975 C CA . SER A 1 122 ? -3.563 -1.693 -9.744 1.00 91.62 122 SER A CA 1
ATOM 976 C C . SER A 1 122 ? -2.239 -1.749 -8.975 1.00 91.62 122 SER A C 1
ATOM 978 O O . SER A 1 122 ? -1.749 -0.708 -8.550 1.00 91.62 122 SER A O 1
ATOM 980 N N . GLY A 1 123 ? -1.621 -2.933 -8.878 1.00 91.25 123 GLY A N 1
ATOM 981 C CA . GLY A 1 123 ? -0.289 -3.112 -8.298 1.00 91.25 123 GLY A CA 1
ATOM 982 C C . GLY A 1 123 ? 0.788 -2.349 -9.063 1.00 91.25 123 GLY A C 1
ATOM 983 O O . GLY A 1 123 ? 1.610 -1.665 -8.461 1.00 91.25 123 GLY A O 1
ATOM 984 N N . TYR A 1 124 ? 0.739 -2.393 -10.393 1.00 89.75 124 TYR A N 1
ATOM 985 C CA . TYR A 1 124 ? 1.634 -1.612 -11.239 1.00 89.75 124 TYR A CA 1
ATOM 986 C C . TYR A 1 124 ? 1.455 -0.104 -11.017 1.00 89.75 124 TYR A C 1
ATOM 988 O O . TYR A 1 124 ? 2.433 0.605 -10.800 1.00 89.75 124 TYR A O 1
ATOM 996 N N . ASN A 1 125 ? 0.213 0.389 -10.994 1.00 88.88 125 ASN A N 1
ATOM 997 C CA . ASN A 1 125 ? -0.062 1.806 -10.734 1.00 88.88 125 ASN A CA 1
ATOM 998 C C . ASN A 1 125 ? 0.429 2.257 -9.350 1.00 88.88 125 ASN A C 1
ATOM 1000 O O . ASN A 1 125 ? 0.959 3.360 -9.227 1.00 88.88 125 ASN A O 1
ATOM 1004 N N . PHE A 1 126 ? 0.273 1.411 -8.328 1.00 90.00 126 PHE A N 1
ATOM 1005 C CA . PHE A 1 126 ? 0.813 1.646 -6.989 1.00 90.00 126 PHE A CA 1
ATOM 1006 C C . PHE A 1 126 ? 2.339 1.828 -7.025 1.00 90.00 126 PHE A C 1
ATOM 1008 O O . PHE A 1 126 ? 2.845 2.825 -6.516 1.00 90.00 126 PHE A O 1
ATOM 1015 N N . LEU A 1 127 ? 3.062 0.941 -7.716 1.00 89.12 127 LEU A N 1
ATOM 1016 C CA . LEU A 1 127 ? 4.520 1.033 -7.853 1.00 89.12 127 LEU A CA 1
ATOM 1017 C C . LEU A 1 127 ? 4.981 2.271 -8.622 1.00 89.12 127 LEU A C 1
ATOM 1019 O O . LEU A 1 127 ? 5.984 2.881 -8.263 1.00 89.12 127 LEU A O 1
ATOM 1023 N N . ILE A 1 128 ? 4.261 2.656 -9.676 1.00 85.56 128 ILE A N 1
ATOM 1024 C CA . ILE A 1 128 ? 4.581 3.873 -10.430 1.00 85.56 128 ILE A CA 1
ATOM 1025 C C . ILE A 1 128 ? 4.429 5.111 -9.543 1.00 85.56 128 ILE A C 1
ATOM 1027 O O . ILE A 1 128 ? 5.312 5.968 -9.560 1.00 85.56 128 ILE A O 1
ATOM 1031 N N . LYS A 1 129 ? 3.356 5.189 -8.744 1.00 84.81 129 LYS A N 1
ATOM 1032 C CA . LYS A 1 129 ? 3.156 6.286 -7.786 1.00 84.81 129 LYS A CA 1
ATOM 1033 C C . LYS A 1 129 ? 4.260 6.320 -6.729 1.00 84.81 129 LYS A C 1
ATOM 1035 O O . LYS A 1 129 ? 4.842 7.379 -6.511 1.00 84.81 129 LYS A O 1
ATOM 1040 N N . GLU A 1 130 ? 4.589 5.173 -6.138 1.00 82.69 130 GLU A N 1
ATOM 1041 C CA . GLU A 1 130 ? 5.664 5.050 -5.143 1.00 82.69 130 GLU A CA 1
ATOM 1042 C C . GLU A 1 130 ? 7.010 5.531 -5.710 1.00 82.69 130 GLU A C 1
ATOM 1044 O O . GLU A 1 130 ? 7.678 6.370 -5.109 1.00 82.69 130 GLU A O 1
ATOM 1049 N N . ASN A 1 131 ? 7.367 5.078 -6.914 1.00 81.94 131 ASN A N 1
ATOM 1050 C CA . ASN A 1 131 ? 8.611 5.474 -7.570 1.00 81.94 131 ASN A CA 1
ATOM 1051 C C . ASN A 1 131 ? 8.620 6.971 -7.932 1.00 81.94 131 ASN A C 1
ATOM 1053 O O . ASN A 1 131 ? 9.637 7.642 -7.787 1.00 81.94 131 ASN A O 1
ATOM 1057 N N . SER A 1 132 ? 7.478 7.527 -8.354 1.00 77.56 132 SER A N 1
ATOM 1058 C CA . SER A 1 132 ? 7.368 8.964 -8.640 1.00 77.56 132 SER A CA 1
ATOM 1059 C C . SER A 1 132 ? 7.488 9.842 -7.393 1.00 77.56 132 SER A C 1
ATOM 1061 O O . SER A 1 132 ? 8.028 10.936 -7.490 1.00 77.56 132 SER A O 1
ATOM 1063 N N . ALA A 1 133 ? 7.039 9.361 -6.229 1.00 70.94 133 ALA A N 1
ATOM 1064 C CA . ALA A 1 133 ? 7.202 10.069 -4.961 1.00 70.94 133 ALA A CA 1
ATOM 1065 C C . ALA A 1 133 ? 8.662 10.058 -4.469 1.00 70.94 133 ALA A C 1
ATOM 1067 O O . ALA A 1 133 ? 9.084 10.977 -3.774 1.00 70.94 133 ALA A O 1
ATOM 1068 N N . GLN A 1 134 ? 9.436 9.033 -4.840 1.00 66.12 134 GLN A N 1
ATOM 1069 C CA . GLN A 1 134 ? 10.859 8.910 -4.503 1.00 66.12 134 GLN A CA 1
ATOM 1070 C C . GLN A 1 134 ? 11.778 9.627 -5.503 1.00 66.12 134 GLN A C 1
ATOM 1072 O O . GLN A 1 134 ? 12.893 10.017 -5.155 1.00 66.12 134 GLN A O 1
ATOM 1077 N N . ALA A 1 135 ? 11.328 9.819 -6.743 1.00 60.97 135 ALA A N 1
ATOM 1078 C CA . ALA A 1 135 ? 12.068 10.564 -7.746 1.00 60.97 135 ALA A CA 1
ATOM 1079 C C . ALA A 1 135 ? 11.956 12.077 -7.483 1.00 60.97 135 ALA A C 1
ATOM 1081 O O . ALA A 1 135 ? 10.959 12.711 -7.808 1.00 60.97 135 ALA A O 1
ATOM 1082 N N . THR A 1 136 ? 13.032 12.686 -6.980 1.00 52.41 136 THR A N 1
ATOM 1083 C CA . THR A 1 136 ? 13.211 14.152 -6.875 1.00 52.41 136 THR A CA 1
ATOM 1084 C C . THR A 1 136 ? 13.236 14.867 -8.235 1.00 52.41 136 THR A C 1
ATOM 1086 O O . THR A 1 136 ? 13.313 16.091 -8.307 1.00 52.41 136 THR A O 1
ATOM 1089 N N . SER A 1 137 ? 13.181 14.115 -9.336 1.00 54.19 137 SER A N 1
ATOM 1090 C CA . SER A 1 137 ? 13.214 14.622 -10.703 1.00 54.19 137 SER A CA 1
ATOM 1091 C C . SER A 1 137 ? 11.793 14.824 -11.226 1.00 54.19 137 SER A C 1
ATOM 1093 O O . SER A 1 137 ? 11.062 13.863 -11.474 1.00 54.19 137 SER A O 1
ATOM 1095 N N . SER A 1 138 ? 11.428 16.089 -11.430 1.00 48.00 138 SER A N 1
ATOM 1096 C CA . SER A 1 138 ? 10.172 16.593 -11.993 1.00 48.00 138 SER A CA 1
ATOM 1097 C C . SER A 1 138 ? 9.914 16.097 -13.423 1.00 48.00 138 SER A C 1
ATOM 1099 O O . SER A 1 138 ? 9.913 16.846 -14.399 1.00 48.00 138 SER A O 1
ATOM 1101 N N . THR A 1 139 ? 9.653 14.804 -13.585 1.00 53.12 139 THR A N 1
ATOM 1102 C CA . THR A 1 139 ? 9.232 14.262 -14.875 1.00 53.12 139 THR A CA 1
ATOM 1103 C C . THR A 1 139 ? 7.736 14.514 -15.010 1.00 53.12 139 THR A C 1
ATOM 1105 O O . THR A 1 139 ? 6.926 13.635 -14.730 1.00 53.12 139 THR A O 1
ATOM 1108 N N . ASN A 1 140 ? 7.358 15.740 -15.385 1.00 56.19 140 ASN A N 1
ATOM 1109 C CA . ASN A 1 140 ? 5.961 16.133 -15.563 1.00 56.19 140 ASN A CA 1
ATOM 1110 C C . ASN A 1 140 ? 5.236 15.106 -16.459 1.00 56.19 140 ASN A C 1
ATOM 1112 O O . ASN A 1 140 ? 5.553 15.004 -17.652 1.00 56.19 140 ASN A O 1
ATOM 1116 N N . PRO A 1 141 ? 4.250 14.352 -15.932 1.00 59.09 141 PRO A N 1
ATOM 1117 C CA . PRO A 1 141 ? 3.534 13.333 -16.701 1.00 59.09 141 PRO A CA 1
ATOM 1118 C C . PRO A 1 141 ? 2.889 13.913 -17.967 1.00 59.09 141 PRO A C 1
ATOM 1120 O O . PRO A 1 141 ? 2.877 13.263 -19.013 1.00 59.09 141 PRO A O 1
ATOM 1123 N N . GLY A 1 142 ? 2.434 15.171 -17.892 1.00 61.66 142 GLY A N 1
ATOM 1124 C CA . GLY A 1 142 ? 1.837 15.902 -19.010 1.00 61.66 142 GLY A CA 1
ATOM 1125 C C . GLY A 1 142 ? 2.802 16.174 -20.169 1.00 61.66 142 GLY A C 1
ATOM 1126 O O . GLY A 1 142 ? 2.399 16.051 -21.323 1.00 61.66 142 GLY A O 1
ATOM 1127 N N . ILE A 1 143 ? 4.084 16.452 -19.889 1.00 62.50 143 ILE A N 1
ATOM 1128 C CA . ILE A 1 143 ? 5.100 16.677 -20.936 1.00 62.50 143 ILE A CA 1
ATOM 1129 C C . ILE A 1 143 ? 5.338 15.380 -21.712 1.00 62.50 143 ILE A C 1
ATOM 1131 O O . ILE A 1 143 ? 5.317 15.376 -22.941 1.00 62.50 143 ILE A O 1
ATOM 1135 N N . ASN A 1 144 ? 5.472 14.254 -21.006 1.00 70.25 144 ASN A N 1
ATOM 1136 C CA . ASN A 1 144 ? 5.592 12.945 -21.645 1.00 70.25 144 ASN A CA 1
ATOM 1137 C C . ASN A 1 144 ? 4.362 12.621 -22.503 1.00 70.25 144 ASN A C 1
ATOM 1139 O O . ASN A 1 144 ? 4.505 12.168 -23.634 1.00 70.25 144 ASN A O 1
ATOM 1143 N N . GLN A 1 145 ? 3.153 12.876 -21.998 1.00 76.25 145 GLN A N 1
ATOM 1144 C CA . GLN A 1 145 ? 1.923 12.579 -22.731 1.00 76.25 145 GLN A CA 1
ATOM 1145 C C . GLN A 1 145 ? 1.757 13.438 -23.995 1.00 76.25 145 GLN A C 1
ATOM 1147 O O . GLN A 1 145 ? 1.284 12.928 -25.011 1.00 76.25 145 GLN A O 1
ATOM 1152 N N . ALA A 1 146 ? 2.171 14.707 -23.957 1.00 81.94 146 ALA A N 1
ATOM 1153 C CA . ALA A 1 146 ? 2.197 15.582 -25.128 1.00 81.94 146 ALA A CA 1
ATOM 1154 C C . ALA A 1 146 ? 3.220 15.105 -26.174 1.00 81.94 146 ALA A C 1
ATOM 1156 O O . ALA A 1 146 ? 2.884 15.003 -27.352 1.00 81.94 146 ALA A O 1
ATOM 1157 N N . ILE A 1 147 ? 4.431 14.726 -25.746 1.00 84.69 147 ILE A N 1
ATOM 1158 C CA . ILE A 1 147 ? 5.466 14.173 -26.636 1.00 84.69 147 ILE A CA 1
ATOM 1159 C C . ILE A 1 147 ? 4.968 12.898 -27.327 1.00 84.69 147 ILE A C 1
ATOM 1161 O O . ILE A 1 147 ? 5.097 12.775 -28.544 1.00 84.69 147 ILE A O 1
ATOM 1165 N N . TRP A 1 148 ? 4.365 11.962 -26.582 1.00 87.81 148 TRP A N 1
ATOM 1166 C CA . TRP A 1 148 ? 3.849 10.725 -27.177 1.00 87.81 148 TRP A CA 1
ATOM 1167 C C . TRP A 1 148 ? 2.745 11.000 -28.190 1.00 87.81 148 TRP A C 1
ATOM 1169 O O . TRP A 1 148 ? 2.773 10.422 -29.271 1.00 87.81 148 TRP A O 1
ATOM 1179 N N . ARG A 1 149 ? 1.819 11.909 -27.874 1.00 88.44 149 ARG A N 1
ATOM 1180 C CA . ARG A 1 149 ? 0.756 12.314 -28.797 1.00 88.44 149 ARG A CA 1
ATOM 1181 C C . ARG A 1 149 ? 1.333 12.866 -30.100 1.00 88.44 149 ARG A C 1
ATOM 1183 O O . ARG A 1 149 ? 1.018 12.347 -31.160 1.00 88.44 149 ARG A O 1
ATOM 1190 N N . ASN A 1 150 ? 2.278 13.802 -30.012 1.00 89.44 150 ASN A N 1
ATOM 1191 C CA . ASN A 1 150 ? 2.925 14.391 -31.186 1.00 89.44 150 ASN A CA 1
ATOM 1192 C C . ASN A 1 150 ? 3.662 13.349 -32.046 1.00 89.44 150 ASN A C 1
ATOM 1194 O O . ASN A 1 150 ? 3.606 13.413 -33.271 1.00 89.44 150 ASN A O 1
ATOM 1198 N N . ILE A 1 151 ? 4.336 12.370 -31.427 1.00 91.06 151 ILE A N 1
ATOM 1199 C CA . ILE A 1 151 ? 5.029 11.294 -32.158 1.00 91.06 151 ILE A CA 1
ATOM 1200 C C . ILE A 1 151 ? 4.033 10.404 -32.912 1.00 91.06 151 ILE A C 1
ATOM 1202 O O . ILE A 1 151 ? 4.306 10.002 -34.045 1.00 91.06 151 ILE A O 1
ATOM 1206 N N . TRP A 1 152 ? 2.902 10.069 -32.288 1.00 91.31 152 TRP A N 1
ATOM 1207 C CA . TRP A 1 152 ? 1.923 9.153 -32.874 1.00 91.31 152 TRP A CA 1
ATOM 1208 C C . TRP A 1 152 ? 0.983 9.830 -33.879 1.00 91.31 152 TRP A C 1
ATOM 1210 O O . TRP A 1 152 ? 0.586 9.174 -34.843 1.00 91.31 152 TRP A O 1
ATOM 1220 N N . ASP A 1 153 ? 0.721 11.130 -33.725 1.00 93.19 153 ASP A N 1
ATOM 1221 C CA . ASP A 1 153 ? -0.097 11.929 -34.649 1.00 93.19 153 ASP A CA 1
ATOM 1222 C C . ASP A 1 153 ? 0.691 12.413 -35.880 1.00 93.19 153 ASP A C 1
ATOM 1224 O O . ASP A 1 153 ? 0.098 12.779 -36.895 1.00 93.19 153 ASP A O 1
ATOM 1228 N N . ALA A 1 154 ? 2.029 12.379 -35.843 1.00 91.69 154 ALA A N 1
ATOM 1229 C CA . ALA A 1 154 ? 2.873 12.803 -36.959 1.00 91.69 154 ALA A CA 1
ATOM 1230 C C . ALA A 1 154 ? 2.547 12.034 -38.252 1.00 91.69 154 ALA A C 1
ATOM 1232 O O . ALA A 1 154 ? 2.533 10.798 -38.269 1.00 91.69 154 ALA A O 1
ATOM 1233 N N . THR A 1 155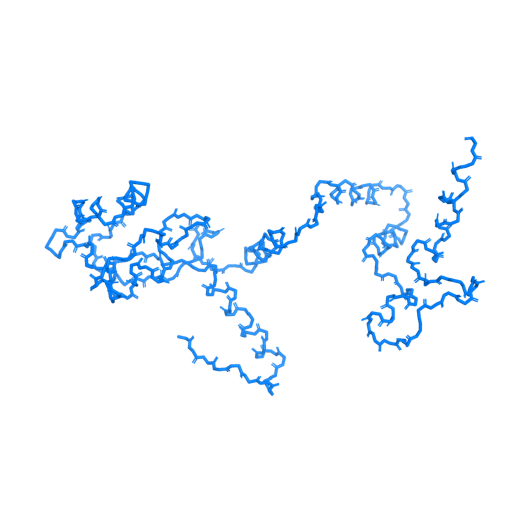 ? 2.351 12.746 -39.363 1.00 93.69 155 THR A N 1
ATOM 1234 C CA . THR A 1 155 ? 2.038 12.207 -40.702 1.00 93.69 155 THR A CA 1
ATOM 1235 C C . THR A 1 155 ? 3.265 11.586 -41.383 1.00 93.69 155 THR A C 1
ATOM 1237 O O . THR A 1 155 ? 3.680 11.968 -42.473 1.00 93.69 155 THR A O 1
ATOM 1240 N N . VAL A 1 156 ? 3.874 10.600 -40.725 1.00 94.31 156 VAL A N 1
ATOM 1241 C CA . VAL A 1 156 ? 5.065 9.874 -41.183 1.00 94.31 156 VAL A CA 1
ATOM 1242 C C . VAL A 1 156 ? 4.836 8.361 -41.121 1.00 94.31 156 VAL A C 1
ATOM 1244 O O . VAL A 1 156 ? 3.999 7.895 -40.342 1.00 94.31 156 VAL A O 1
ATOM 1247 N N . PRO A 1 157 ? 5.591 7.553 -41.889 1.00 96.19 157 PRO A N 1
ATOM 1248 C CA . PRO A 1 157 ? 5.500 6.099 -41.807 1.00 96.19 157 PRO A CA 1
ATOM 1249 C C . PRO A 1 157 ? 5.738 5.567 -40.385 1.00 96.19 157 PRO A C 1
ATOM 1251 O O . PRO A 1 157 ? 6.593 6.070 -39.652 1.00 96.19 157 PRO A O 1
ATOM 1254 N N . ASN A 1 158 ? 5.071 4.468 -40.021 1.00 92.12 158 ASN A N 1
ATOM 1255 C CA . ASN A 1 158 ? 5.155 3.867 -38.680 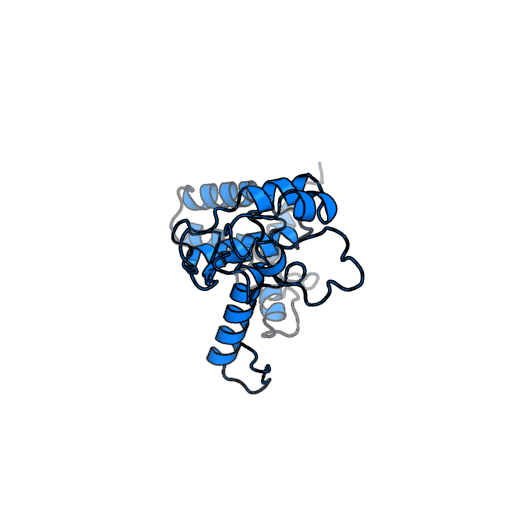1.00 92.12 158 ASN A CA 1
ATOM 1256 C C . ASN A 1 158 ? 6.585 3.533 -38.224 1.00 92.12 158 ASN A C 1
ATOM 1258 O O . ASN A 1 158 ? 6.881 3.602 -37.029 1.00 92.12 158 ASN A O 1
ATOM 1262 N N . LYS A 1 159 ? 7.492 3.209 -39.156 1.00 93.19 159 LYS A N 1
ATOM 1263 C CA . LYS A 1 159 ? 8.915 2.985 -38.850 1.00 93.19 159 LYS A CA 1
ATOM 1264 C C . LYS A 1 159 ? 9.591 4.226 -38.251 1.00 93.19 159 LYS A C 1
ATOM 1266 O O . LYS A 1 159 ? 10.399 4.092 -37.337 1.00 93.19 159 LYS A O 1
ATOM 1271 N N . VAL A 1 160 ? 9.213 5.422 -38.708 1.00 92.44 160 VAL A N 1
ATOM 1272 C CA . VAL A 1 160 ? 9.746 6.702 -38.218 1.00 92.44 160 VAL A CA 1
ATOM 1273 C C . VAL A 1 160 ? 9.170 7.024 -36.842 1.00 92.44 160 VAL A C 1
ATOM 1275 O O . VAL A 1 160 ? 9.928 7.365 -35.940 1.00 92.44 160 VAL A O 1
ATOM 1278 N N . ARG A 1 161 ? 7.862 6.817 -36.633 1.00 93.12 161 ARG A N 1
ATOM 1279 C CA . ARG A 1 161 ? 7.224 6.984 -35.311 1.00 93.12 161 ARG A CA 1
ATOM 1280 C C . ARG A 1 161 ? 7.878 6.091 -34.253 1.00 93.12 161 ARG A C 1
ATOM 1282 O O . ARG A 1 161 ? 8.265 6.563 -33.188 1.00 93.12 161 ARG A O 1
ATOM 1289 N N . ASN A 1 162 ? 8.082 4.812 -34.581 1.00 91.69 162 ASN A N 1
ATOM 1290 C CA . ASN A 1 162 ? 8.772 3.866 -33.700 1.00 91.69 162 ASN A CA 1
ATOM 1291 C C . ASN A 1 162 ? 10.222 4.277 -33.431 1.00 91.69 16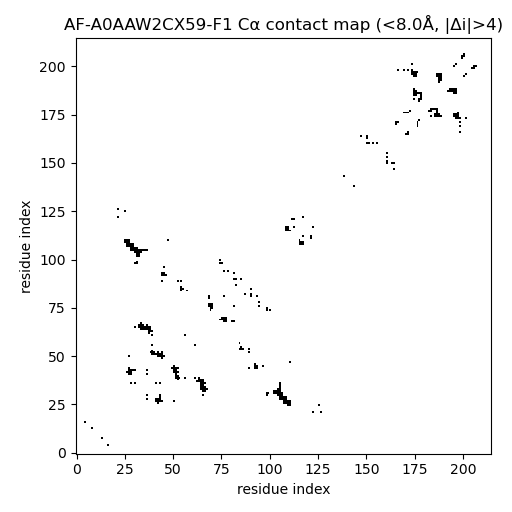2 ASN A C 1
ATOM 1293 O O . ASN A 1 162 ? 10.682 4.186 -32.295 1.00 91.69 162 ASN A O 1
ATOM 1297 N N . PHE A 1 163 ? 10.945 4.738 -34.454 1.00 92.19 163 PHE A N 1
ATOM 1298 C CA . PHE A 1 163 ? 12.303 5.240 -34.281 1.00 92.19 163 PHE A CA 1
ATOM 1299 C C . PHE A 1 163 ? 12.348 6.432 -33.316 1.00 92.19 163 PHE A C 1
ATOM 1301 O O . PHE A 1 163 ? 13.098 6.385 -32.344 1.00 92.19 163 PHE A O 1
ATOM 1308 N N . LEU A 1 164 ? 11.495 7.441 -33.513 1.00 90.38 164 LEU A N 1
ATOM 1309 C CA . LEU A 1 164 ? 11.390 8.606 -32.628 1.00 90.38 164 LEU A CA 1
ATOM 1310 C C . LEU A 1 164 ? 11.035 8.203 -31.194 1.00 90.38 164 LEU A C 1
ATOM 1312 O O . LEU A 1 164 ? 11.679 8.657 -30.251 1.00 90.38 164 LEU A O 1
ATOM 1316 N N . TRP A 1 165 ? 10.083 7.284 -31.018 1.00 90.25 165 TRP A N 1
ATOM 1317 C CA . TRP A 1 165 ? 9.757 6.740 -29.700 1.00 90.25 165 TRP A CA 1
ATOM 1318 C C . TRP A 1 165 ? 10.976 6.086 -29.029 1.00 90.25 165 TRP A C 1
ATOM 1320 O O . TRP A 1 165 ? 11.260 6.366 -27.862 1.00 90.25 165 TRP A O 1
ATOM 1330 N N . ARG A 1 166 ? 11.748 5.274 -29.768 1.00 89.50 166 ARG A N 1
ATOM 1331 C CA . ARG A 1 166 ? 12.984 4.652 -29.259 1.00 89.50 166 ARG A CA 1
ATOM 1332 C C . ARG A 1 166 ? 14.044 5.692 -28.908 1.00 89.50 166 ARG A C 1
ATOM 1334 O O . ARG A 1 166 ? 14.726 5.518 -27.905 1.00 89.50 166 ARG A O 1
ATOM 1341 N N . VAL A 1 167 ? 14.180 6.759 -29.691 1.00 88.94 167 VAL A N 1
ATOM 1342 C CA . VAL A 1 167 ? 15.103 7.868 -29.406 1.00 88.94 167 VAL A CA 1
ATOM 1343 C C . VAL A 1 167 ? 14.702 8.581 -28.114 1.00 88.94 167 VAL A C 1
ATOM 1345 O O . VAL A 1 167 ? 15.524 8.695 -27.209 1.00 88.94 167 VAL A O 1
ATOM 1348 N N . CYS A 1 168 ? 13.434 8.979 -27.974 1.00 86.12 168 CYS A N 1
ATOM 1349 C CA . CYS A 1 168 ? 12.923 9.652 -26.773 1.00 86.12 168 CYS A CA 1
ATOM 1350 C C . CYS A 1 168 ? 12.997 8.772 -25.516 1.00 86.12 168 CYS A C 1
ATOM 1352 O O . CYS A 1 168 ? 13.124 9.285 -24.408 1.00 86.12 168 CYS A O 1
ATOM 1354 N N . LYS A 1 169 ? 12.935 7.444 -25.669 1.00 84.38 169 LYS A N 1
ATOM 1355 C CA . LYS A 1 169 ? 13.148 6.472 -24.583 1.00 84.38 169 LYS A CA 1
ATOM 1356 C C . LYS A 1 169 ? 14.615 6.096 -24.359 1.00 84.38 169 LYS A C 1
ATOM 1358 O O . LYS A 1 169 ? 14.874 5.201 -23.559 1.00 84.38 169 LYS A O 1
ATOM 1363 N N . ASN A 1 170 ? 15.556 6.733 -25.061 1.00 87.06 170 ASN A N 1
ATOM 1364 C CA . ASN A 1 170 ? 16.979 6.389 -25.054 1.00 87.06 170 ASN A CA 1
ATOM 1365 C C . ASN A 1 170 ? 17.222 4.871 -25.251 1.00 87.06 170 ASN A C 1
ATOM 1367 O O . ASN A 1 170 ? 18.039 4.243 -24.586 1.00 87.06 170 ASN A O 1
ATOM 1371 N N . ALA A 1 171 ? 16.451 4.258 -26.152 1.00 86.88 171 ALA A N 1
ATOM 1372 C CA . ALA A 1 171 ? 16.417 2.820 -26.428 1.00 86.88 171 ALA A CA 1
ATOM 1373 C C . ALA A 1 171 ? 17.075 2.448 -27.771 1.00 86.88 171 ALA A C 1
ATOM 1375 O O . ALA A 1 171 ? 16.950 1.312 -28.248 1.00 86.88 171 ALA A O 1
ATOM 1376 N N . ILE A 1 172 ? 17.751 3.405 -28.408 1.00 90.56 172 ILE A N 1
ATOM 1377 C CA . ILE A 1 172 ? 18.585 3.158 -29.585 1.00 90.56 172 ILE A CA 1
ATOM 1378 C C . ILE A 1 172 ? 19.980 2.663 -29.163 1.00 90.56 172 ILE A C 1
ATOM 1380 O O . ILE A 1 172 ? 20.439 2.998 -28.067 1.00 90.56 172 ILE A O 1
ATOM 1384 N N . PRO A 1 173 ? 20.640 1.825 -29.981 1.00 89.31 173 PRO A N 1
ATOM 1385 C CA . PRO A 1 173 ? 21.899 1.176 -29.621 1.00 89.31 173 PRO A CA 1
ATOM 1386 C C . PRO A 1 173 ? 23.097 2.125 -29.790 1.00 89.31 173 PRO A C 1
ATOM 1388 O O . PRO A 1 173 ? 23.964 1.876 -30.616 1.00 89.31 173 PRO A O 1
ATOM 1391 N N . THR A 1 174 ? 23.144 3.221 -29.032 1.00 90.62 174 THR A N 1
ATOM 1392 C CA . THR A 1 174 ? 24.346 4.068 -28.983 1.00 90.62 174 THR A CA 1
ATOM 1393 C C . THR A 1 174 ? 25.399 3.457 -28.068 1.00 90.62 174 THR A C 1
ATOM 1395 O O . THR A 1 174 ? 25.050 2.727 -27.129 1.00 90.62 174 THR A O 1
ATOM 1398 N N . LYS A 1 175 ? 26.680 3.783 -28.268 1.00 88.25 175 LYS A N 1
ATOM 1399 C CA . LYS A 1 175 ? 27.748 3.271 -27.398 1.00 88.25 175 LYS A CA 1
ATOM 1400 C C . LYS A 1 175 ? 27.529 3.595 -25.925 1.00 88.25 175 LYS A C 1
ATOM 1402 O O . LYS A 1 175 ? 27.725 2.717 -25.091 1.00 88.25 175 LYS A O 1
ATOM 1407 N N . SER A 1 176 ? 27.012 4.782 -25.594 1.00 88.94 176 SER A N 1
ATOM 1408 C CA . SER A 1 176 ? 26.668 5.112 -24.199 1.00 88.94 176 SER A CA 1
ATOM 1409 C C . SER A 1 176 ? 25.658 4.126 -23.597 1.00 88.94 176 SER A C 1
ATOM 1411 O O . SER A 1 176 ? 25.822 3.678 -22.463 1.00 88.94 176 SER A O 1
ATOM 1413 N N . ASN A 1 177 ? 24.640 3.725 -24.364 1.00 89.38 177 ASN A N 1
ATOM 1414 C CA . ASN A 1 177 ? 23.633 2.764 -23.906 1.00 89.38 177 ASN A CA 1
ATOM 1415 C C . ASN A 1 177 ? 24.183 1.333 -23.842 1.00 89.38 177 ASN A C 1
ATOM 1417 O O . ASN A 1 177 ? 23.780 0.550 -22.981 1.00 89.38 177 ASN A O 1
ATOM 1421 N N . LEU A 1 178 ? 25.110 0.982 -24.734 1.00 90.19 178 LEU A N 1
ATOM 1422 C CA . LEU A 1 178 ? 25.790 -0.313 -24.716 1.00 90.19 178 LEU A CA 1
ATOM 1423 C C . LEU A 1 178 ? 26.735 -0.444 -23.512 1.00 90.19 178 LEU A C 1
ATOM 1425 O O . LEU A 1 178 ? 26.769 -1.511 -22.897 1.00 90.19 178 LEU A O 1
ATOM 1429 N N . VAL A 1 179 ? 27.418 0.633 -23.113 1.00 90.81 179 VAL A N 1
ATOM 1430 C CA . VAL A 1 179 ? 28.222 0.681 -21.878 1.00 90.81 179 VAL A CA 1
ATOM 1431 C C . VAL A 1 179 ? 27.342 0.523 -20.639 1.00 90.81 179 VAL A C 1
ATOM 1433 O O . VAL A 1 179 ? 27.638 -0.303 -19.779 1.00 90.81 179 VAL A O 1
ATOM 1436 N N . GLN A 1 180 ? 26.204 1.224 -20.564 1.00 86.56 180 GLN A N 1
ATOM 1437 C CA . GLN A 1 180 ? 25.256 1.064 -19.446 1.00 86.56 180 GLN A CA 1
ATOM 1438 C C . GLN A 1 180 ? 24.742 -0.375 -19.308 1.00 86.56 180 GLN A C 1
ATOM 1440 O O . GLN A 1 180 ? 24.498 -0.857 -18.201 1.00 86.56 180 GLN A O 1
ATOM 1445 N N . ARG A 1 181 ? 24.599 -1.080 -20.433 1.00 87.69 181 ARG A N 1
ATOM 1446 C CA . ARG A 1 181 ? 24.209 -2.496 -20.476 1.00 87.69 181 ARG A CA 1
ATOM 1447 C C . ARG A 1 181 ? 25.381 -3.461 -20.296 1.00 87.69 181 ARG A C 1
ATOM 1449 O O . ARG A 1 181 ? 25.161 -4.666 -20.368 1.00 87.69 181 ARG A O 1
ATOM 1456 N N . LYS A 1 182 ? 26.591 -2.952 -20.037 1.00 88.81 182 LYS A N 1
ATOM 1457 C CA . LYS A 1 182 ? 27.829 -3.724 -19.849 1.00 88.81 182 LYS A CA 1
ATOM 1458 C C . LYS A 1 182 ? 28.214 -4.576 -21.067 1.00 88.81 182 LYS A C 1
ATOM 1460 O O . LYS A 1 182 ? 28.827 -5.625 -20.914 1.00 88.81 182 LYS A O 1
ATOM 1465 N N . ILE A 1 183 ? 27.826 -4.136 -22.266 1.00 89.94 183 ILE A N 1
ATOM 1466 C CA . ILE A 1 183 ? 28.184 -4.781 -23.540 1.00 89.94 183 ILE A CA 1
ATOM 1467 C C . ILE A 1 183 ? 29.510 -4.217 -24.064 1.00 89.94 183 ILE A C 1
ATOM 1469 O O . ILE A 1 183 ? 30.327 -4.959 -24.596 1.00 89.94 183 ILE A O 1
ATOM 1473 N N . LEU A 1 184 ? 29.724 -2.908 -23.903 1.00 88.19 184 LEU A N 1
ATOM 1474 C CA . LEU A 1 184 ? 30.967 -2.223 -24.258 1.00 88.19 184 LEU A CA 1
ATOM 1475 C C . LEU A 1 184 ? 31.650 -1.662 -23.011 1.00 88.19 184 LEU A C 1
ATOM 1477 O O . LEU A 1 184 ? 30.995 -1.397 -22.004 1.00 88.19 184 LEU A O 1
ATOM 1481 N N . ILE A 1 185 ? 32.965 -1.464 -23.111 1.00 85.25 185 ILE A N 1
ATOM 1482 C CA . ILE A 1 185 ? 33.790 -0.850 -22.061 1.00 85.25 185 ILE A CA 1
ATOM 1483 C C . ILE A 1 185 ? 33.839 0.672 -22.250 1.00 85.25 185 ILE A C 1
ATOM 1485 O O . ILE A 1 185 ? 33.692 1.416 -21.285 1.00 85.25 185 ILE A O 1
ATOM 1489 N N . GLU A 1 186 ? 33.965 1.140 -23.496 1.00 86.81 186 GLU A N 1
ATOM 1490 C CA . GLU A 1 186 ? 34.080 2.564 -23.821 1.00 86.81 186 GLU A CA 1
ATOM 1491 C C . GLU A 1 186 ? 32.870 3.095 -24.595 1.00 86.81 186 GLU A C 1
ATOM 1493 O O . GLU A 1 186 ? 32.348 2.459 -25.513 1.00 86.81 186 GLU A O 1
ATOM 1498 N N . GLY A 1 187 ? 32.419 4.290 -24.202 1.00 85.69 187 GLY A N 1
ATOM 1499 C CA . GLY A 1 187 ? 31.217 4.944 -24.728 1.00 85.69 187 GLY A CA 1
ATOM 1500 C C . GLY A 1 187 ? 31.489 6.043 -25.755 1.00 85.69 187 GLY A C 1
ATOM 1501 O O . GLY A 1 187 ? 30.547 6.695 -26.206 1.00 85.69 187 GLY A O 1
ATOM 1502 N N . THR A 1 188 ? 32.757 6.293 -26.083 1.00 88.88 188 THR A N 1
ATOM 1503 C CA . THR A 1 188 ? 33.191 7.424 -26.912 1.00 88.88 188 THR A CA 1
ATOM 1504 C C . THR A 1 188 ? 32.766 7.244 -28.368 1.00 88.88 188 THR A C 1
ATOM 1506 O O . THR A 1 188 ? 32.865 6.154 -28.937 1.00 88.88 188 THR A O 1
ATOM 1509 N N . CYS A 1 189 ? 32.273 8.321 -28.977 1.00 86.31 189 CYS A N 1
ATOM 1510 C CA . CYS A 1 189 ? 31.876 8.338 -30.382 1.00 86.31 189 CYS A CA 1
ATOM 1511 C C . CYS A 1 189 ? 33.099 8.212 -31.304 1.00 86.31 189 CYS A C 1
ATOM 1513 O O . CYS A 1 189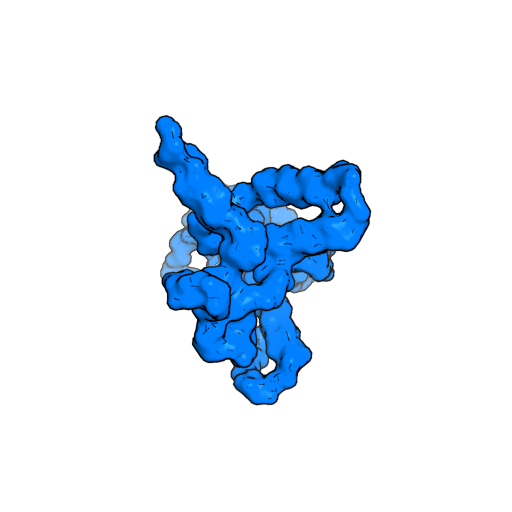 ? 34.014 9.028 -31.217 1.00 86.31 189 CYS A O 1
ATOM 1515 N N . ASP A 1 190 ? 33.081 7.258 -32.239 1.00 84.94 190 ASP A N 1
ATOM 1516 C CA . ASP A 1 190 ? 34.207 7.021 -33.164 1.00 84.94 190 ASP A CA 1
ATOM 1517 C C . ASP A 1 190 ? 34.433 8.168 -34.150 1.00 84.94 190 ASP A C 1
ATOM 1519 O O . ASP A 1 190 ? 35.542 8.362 -34.639 1.00 84.94 190 ASP A O 1
ATOM 1523 N N . HIS A 1 191 ? 33.383 8.940 -34.440 1.00 82.69 191 HIS A N 1
ATOM 1524 C CA . HIS A 1 191 ? 33.448 10.019 -35.418 1.00 82.69 191 HIS A CA 1
ATOM 1525 C C . HIS A 1 191 ? 33.976 11.327 -34.816 1.00 82.69 191 HIS A C 1
ATOM 1527 O O . HIS A 1 191 ? 34.671 12.077 -35.498 1.00 82.69 191 HIS A O 1
ATOM 1533 N N . CYS A 1 192 ? 33.596 11.669 -33.580 1.00 82.88 192 CYS A N 1
ATOM 1534 C CA . CYS A 1 192 ? 34.057 12.915 -32.955 1.00 82.88 192 CYS A CA 1
ATOM 1535 C C . CYS A 1 192 ? 35.228 12.712 -31.997 1.00 82.88 192 CYS A C 1
ATOM 1537 O O . CYS A 1 192 ? 35.911 13.685 -31.703 1.00 82.88 192 CYS A O 1
ATOM 1539 N N . GLN A 1 193 ? 35.414 11.493 -31.479 1.00 83.38 193 GLN A N 1
ATOM 1540 C CA . GLN A 1 193 ? 36.448 11.087 -30.517 1.00 83.38 193 GLN A CA 1
ATOM 1541 C C . GLN A 1 193 ? 36.548 11.937 -29.235 1.00 83.38 193 GLN A C 1
ATOM 1543 O O . GLN A 1 193 ? 37.411 11.699 -28.402 1.00 83.38 193 GLN A O 1
ATOM 1548 N N . ALA A 1 194 ? 35.643 12.898 -29.041 1.00 79.31 194 ALA A N 1
ATOM 1549 C CA . ALA A 1 194 ? 35.714 13.891 -27.974 1.00 79.31 194 ALA A CA 1
ATOM 1550 C C . ALA A 1 194 ? 34.594 13.747 -26.936 1.00 79.31 194 ALA A C 1
ATOM 1552 O O . ALA A 1 194 ? 34.699 14.277 -25.835 1.00 79.31 194 ALA A O 1
ATOM 1553 N N . SER A 1 195 ? 33.493 13.068 -27.275 1.00 83.69 195 SER A N 1
ATOM 1554 C CA . SER A 1 195 ? 32.323 12.976 -26.397 1.00 83.69 195 SER A CA 1
ATOM 1555 C C . SER A 1 195 ? 31.652 11.599 -26.455 1.00 83.69 195 SER A C 1
ATOM 1557 O O . SER A 1 195 ? 31.770 10.897 -27.469 1.00 83.69 195 SER A O 1
ATOM 1559 N N . PRO A 1 196 ? 30.955 11.189 -25.377 1.00 85.88 196 PRO A N 1
ATOM 1560 C CA . PRO A 1 196 ? 30.201 9.944 -25.356 1.00 85.88 196 PRO A CA 1
ATOM 1561 C C . PRO A 1 196 ? 29.064 9.971 -26.383 1.00 85.88 196 PRO A C 1
ATOM 1563 O O . PRO A 1 196 ? 28.338 10.960 -26.523 1.00 85.88 196 PRO A O 1
ATOM 1566 N N . GLU A 1 197 ? 28.882 8.864 -27.100 1.00 88.00 197 GLU A N 1
ATOM 1567 C CA . GLU A 1 197 ? 27.848 8.744 -28.123 1.00 88.00 197 GLU A CA 1
ATOM 1568 C C . GLU A 1 197 ? 26.471 8.578 -27.462 1.00 88.00 197 GLU A C 1
ATOM 1570 O O . GLU A 1 197 ? 26.034 7.475 -27.110 1.00 88.00 197 GLU A O 1
ATOM 1575 N N . THR A 1 198 ? 25.798 9.697 -27.223 1.00 88.25 198 THR A N 1
ATOM 1576 C CA . THR A 1 198 ? 24.410 9.742 -26.744 1.00 88.25 198 THR A CA 1
ATOM 1577 C C . THR A 1 198 ? 23.427 9.700 -27.913 1.00 88.25 198 THR A C 1
ATOM 1579 O O . THR A 1 198 ? 23.806 9.940 -29.057 1.00 88.25 198 THR A O 1
ATOM 1582 N N . ALA A 1 199 ? 22.142 9.441 -27.647 1.00 86.50 199 ALA A N 1
ATOM 1583 C CA . ALA A 1 199 ? 21.115 9.429 -28.693 1.00 86.50 199 ALA A CA 1
ATOM 1584 C C . ALA A 1 199 ? 21.053 10.743 -29.495 1.00 86.50 199 ALA A C 1
ATOM 1586 O O . ALA A 1 199 ? 20.965 10.716 -30.718 1.00 86.50 199 ALA A O 1
ATOM 1587 N N . LEU A 1 200 ? 21.158 11.894 -28.822 1.00 84.94 200 LEU A N 1
ATOM 1588 C CA . LEU A 1 200 ? 21.173 13.205 -29.480 1.00 84.94 200 LEU A CA 1
ATOM 1589 C C . LEU A 1 200 ? 22.473 13.458 -30.253 1.00 84.94 200 LEU A C 1
ATOM 1591 O O . LEU A 1 200 ? 22.438 14.096 -31.304 1.00 84.94 200 LEU A O 1
ATOM 1595 N N . HIS A 1 201 ? 23.601 12.950 -29.752 1.00 84.06 201 HIS A N 1
ATOM 1596 C CA . HIS A 1 201 ? 24.889 13.046 -30.433 1.00 84.06 201 HIS A CA 1
ATOM 1597 C C . HIS A 1 201 ? 24.919 12.194 -31.710 1.00 84.06 201 HIS A C 1
ATOM 1599 O O . HIS A 1 201 ? 25.295 12.694 -32.766 1.00 84.06 201 HIS A O 1
ATOM 1605 N N . ALA A 1 202 ? 24.439 10.948 -31.639 1.00 85.44 202 ALA A N 1
ATOM 1606 C CA . ALA A 1 202 ? 24.336 10.034 -32.778 1.00 85.44 202 ALA A CA 1
ATOM 1607 C C . ALA A 1 202 ? 23.410 10.572 -33.883 1.00 85.44 202 ALA A C 1
ATOM 1609 O O . ALA A 1 202 ? 23.661 10.371 -35.067 1.00 85.44 202 ALA A O 1
ATOM 1610 N N . LEU A 1 203 ? 22.356 11.301 -33.504 1.00 84.88 203 LEU A N 1
ATOM 1611 C CA . LEU A 1 203 ? 21.439 11.958 -34.441 1.00 84.88 203 LEU A CA 1
ATOM 1612 C C . LEU A 1 203 ? 21.937 13.320 -34.946 1.00 84.88 203 LEU A C 1
ATOM 1614 O O . LEU A 1 203 ? 21.245 13.966 -35.729 1.00 84.88 203 LEU A O 1
ATOM 1618 N N . GLY A 1 204 ? 23.091 13.800 -34.473 1.00 76.81 204 GLY A N 1
ATOM 1619 C CA . GLY A 1 204 ? 23.639 15.107 -34.843 1.00 76.81 204 GLY A CA 1
ATOM 1620 C C . GLY A 1 204 ? 22.895 16.313 -34.252 1.00 76.81 204 GLY A C 1
ATOM 1621 O O . GLY A 1 204 ? 23.254 17.452 -34.546 1.00 76.81 204 GLY A O 1
ATOM 1622 N N . VAL A 1 205 ? 21.908 16.101 -33.376 1.00 73.75 205 VAL A N 1
ATOM 1623 C CA . VAL A 1 205 ? 21.110 17.173 -32.753 1.00 73.75 205 VAL A CA 1
ATOM 1624 C C . VAL A 1 205 ? 21.981 18.060 -31.859 1.00 73.75 205 VAL A C 1
ATOM 1626 O O . VAL A 1 205 ? 21.788 19.273 -31.809 1.00 73.75 205 VAL A O 1
ATOM 1629 N N . SER A 1 206 ? 22.998 17.487 -31.208 1.00 61.97 206 SER A N 1
ATOM 1630 C CA . SER A 1 206 ? 23.918 18.245 -30.351 1.00 61.97 206 SER A CA 1
ATOM 1631 C C . SER A 1 206 ? 24.716 19.311 -31.112 1.00 61.97 206 SER A C 1
ATOM 1633 O O . SER A 1 206 ? 25.019 20.348 -30.535 1.00 61.97 206 SER A O 1
ATOM 1635 N N . LYS A 1 207 ? 25.022 19.087 -32.402 1.00 59.56 207 LYS A N 1
ATOM 1636 C CA . LYS A 1 207 ? 25.719 20.068 -33.258 1.00 59.56 207 LYS A CA 1
ATOM 1637 C C . LYS A 1 207 ? 24.804 21.220 -33.685 1.00 59.56 207 LYS A C 1
ATOM 1639 O O . LYS A 1 207 ? 25.265 22.347 -33.837 1.00 59.56 207 LYS A O 1
ATOM 1644 N N . ILE A 1 208 ? 23.512 20.939 -33.855 1.00 55.72 208 ILE A N 1
ATOM 1645 C CA . ILE A 1 208 ? 22.498 21.936 -34.222 1.00 55.72 208 ILE A CA 1
ATOM 1646 C C . ILE A 1 208 ? 22.249 22.884 -33.043 1.00 55.72 208 ILE A C 1
ATOM 1648 O O . ILE A 1 208 ? 22.221 24.094 -33.228 1.00 55.72 208 ILE A O 1
ATOM 1652 N N . ILE A 1 209 ? 22.151 22.354 -31.820 1.00 54.00 209 ILE A N 1
ATOM 1653 C CA . ILE A 1 209 ? 21.912 23.161 -30.611 1.00 54.00 209 ILE A CA 1
ATOM 1654 C C . ILE A 1 209 ? 23.100 24.092 -30.312 1.00 54.00 209 ILE A C 1
ATOM 1656 O O . ILE A 1 209 ? 22.888 25.254 -29.974 1.00 54.00 209 ILE A O 1
ATOM 1660 N N . SER A 1 210 ? 24.344 23.640 -30.511 1.00 54.56 210 SER A N 1
ATOM 1661 C CA . SER A 1 210 ? 25.535 24.492 -30.352 1.00 54.56 210 SER A CA 1
ATOM 1662 C C . SER A 1 210 ? 25.665 25.595 -31.413 1.00 54.56 210 SER A C 1
ATOM 1664 O O . SER A 1 210 ? 26.378 26.564 -31.186 1.00 54.56 210 SER A O 1
ATOM 1666 N N . GLY A 1 211 ? 24.989 25.468 -32.561 1.00 49.62 211 GLY A N 1
ATOM 1667 C CA . GLY A 1 211 ? 25.008 26.465 -33.640 1.00 49.62 211 GLY A CA 1
ATOM 1668 C C . GLY A 1 211 ? 23.943 27.563 -33.526 1.00 49.62 211 GLY A C 1
ATOM 1669 O O . GLY A 1 211 ? 23.984 28.522 -34.289 1.00 49.62 211 GLY A O 1
ATOM 1670 N N . VAL A 1 212 ? 22.988 27.444 -32.595 1.00 47.88 212 VAL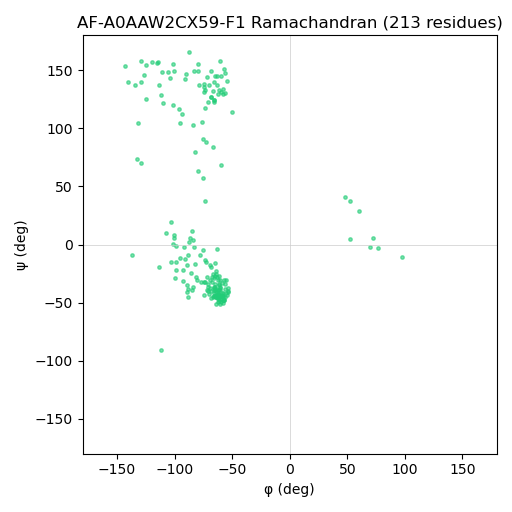 A N 1
ATOM 1671 C CA . VAL A 1 212 ? 21.874 28.402 -32.424 1.00 47.88 212 VAL A CA 1
ATOM 1672 C C . VAL A 1 212 ? 22.171 29.467 -31.353 1.00 47.88 212 VAL A C 1
ATOM 1674 O O . VAL A 1 212 ? 21.489 30.482 -31.298 1.00 47.88 212 VAL A O 1
ATOM 1677 N N . GLY A 1 213 ? 23.231 29.302 -30.552 1.00 41.53 213 GLY A N 1
ATOM 1678 C CA . GLY A 1 213 ? 23.665 30.276 -29.536 1.00 41.53 213 GLY A CA 1
ATOM 1679 C C . GLY A 1 213 ? 24.570 31.408 -30.043 1.00 41.53 213 GLY A C 1
ATOM 1680 O O . GLY A 1 213 ? 25.177 32.094 -29.229 1.00 41.53 213 GLY A O 1
ATOM 1681 N N . GLY A 1 214 ? 24.705 31.572 -31.361 1.00 41.44 214 GLY A N 1
ATOM 1682 C CA . GLY A 1 214 ? 25.561 32.581 -31.987 1.00 41.44 214 GLY A CA 1
ATOM 1683 C C . GLY A 1 214 ? 24.816 33.399 -33.038 1.00 41.44 214 GLY A C 1
ATOM 1684 O O . GLY A 1 214 ? 25.072 33.241 -34.230 1.00 41.44 214 GLY A O 1
ATOM 1685 N N . ARG A 1 215 ? 23.885 34.244 -32.595 1.00 36.97 215 ARG A N 1
ATOM 1686 C CA . ARG A 1 215 ? 23.502 35.495 -33.262 1.00 36.97 215 ARG A CA 1
ATOM 1687 C C . ARG A 1 215 ? 23.225 36.546 -32.205 1.00 36.97 215 ARG A C 1
ATOM 1689 O O . ARG A 1 215 ? 22.612 36.168 -31.183 1.00 36.97 215 ARG A O 1
#

Radius of gyration: 26.73 Å; Cα contacts (8 Å, |Δi|>4): 211; chains: 1; bounding box: 59×54×70 Å

Mean predicted aligned error: 12.38 Å